Protein 9FP8 (pdb70)

InterPro domains:
  IPR002108 Actin-depolymerising factor homology domain [PF00241] (4-143)
  IPR002108 Actin-depolymerising factor homology domain [PS51263] (4-143)
  IPR002108 Actin-depolymerising factor homology domain [SM00102] (9-143)
  IPR017904 ADF/Cofilin [PTHR11913] (2-142)
  IPR017904 ADF/Cofilin [cd11286] (3-142)
  IPR029006 ADF-H/Gelsolin-like domain superfamily [G3DSA:3.40.20.10] (1-148)

B-factor: mean 30.94, std 9.01, range [17.44, 71.25]

Nearest PDB structures (foldseek):
  8oh4-assembly1_I  TM=9.848E-01  e=1.569E-27  Drosophila
  5ivu-assembly1_A  TM=9.313E-01  e=6.519E-15  Streptomyces griseoflavus
  5ivu-assembly2_B  TM=9.333E-01  e=8.403E-15  Streptomyces griseoflavus
  1cfy-assembly1_A  TM=9.290E-01  e=1.487E-14  Saccharomyces cerevisiae
  2lxx-assembly1_A  TM=8.323E-01  e=1.460E-13  Caenorhabditis elegans

Organism: Anopheles gambiae (NCBI:txid7165)

Structure (mmCIF, N/CA/C/O backbone):
data_9FP8
#
_entry.id   9FP8
#
_cell.length_a   56.014
_cell.length_b   62.423
_cell.length_c   87.272
_cell.angle_alpha   90.000
_cell.angle_beta   90.000
_cell.angle_gamma   90.000
#
_symmetry.space_group_name_H-M   'P 2 21 21'
#
loop_
_entity.id
_entity.type
_entity.pdbx_description
1 polymer AGAP012056-PA
2 non-polymer 'SULFATE ION'
3 non-polymer GLYCEROL
4 water water
#
loop_
_atom_site.group_PDB
_atom_site.id
_atom_site.type_symbol
_atom_site.label_atom_id
_atom_site.label_alt_id
_atom_site.label_comp_id
_atom_site.label_asym_id
_atom_site.label_entity_id
_atom_site.label_seq_id
_atom_site.pdbx_PDB_ins_code
_atom_site.Cartn_x
_atom_site.Cartn_y
_atom_site.Cartn_z
_atom_site.occupancy
_atom_site.B_iso_or_equiv
_atom_site.auth_seq_id
_atom_site.auth_comp_id
_atom_site.auth_asym_id
_atom_site.auth_atom_id
_atom_site.pdbx_P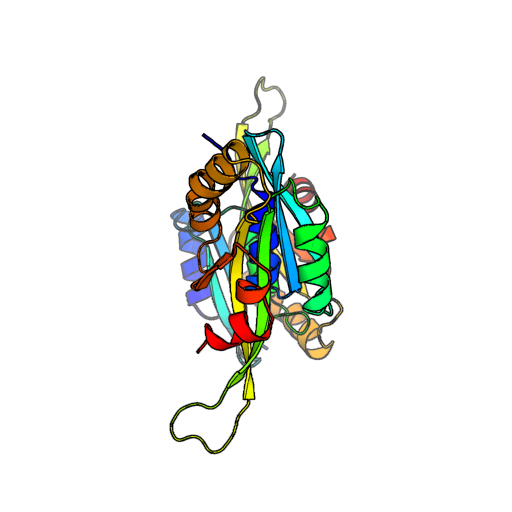DB_model_num
ATOM 1 N N . GLY A 1 4 ? -8.08723 -13.81340 -40.35445 1.000 37.20275 4 GLY A N 1
ATOM 2 C CA . GLY A 1 4 ? -6.81227 -14.25540 -39.83033 1.000 34.59282 4 GLY A CA 1
ATOM 3 C C . GLY A 1 4 ? -6.71384 -14.22254 -38.31627 1.000 34.74263 4 GLY A C 1
ATOM 4 O O . GLY A 1 4 ? -7.16702 -15.14078 -37.61339 1.000 36.72106 4 GLY A O 1
ATOM 8 N N . VAL A 1 5 ? -6.09151 -13.14326 -37.79908 1.000 35.57565 5 VAL A N 1
ATOM 9 C CA . VAL A 1 5 ? -5.81063 -13.02458 -36.37840 1.000 27.81567 5 VAL A CA 1
ATOM 10 C C . VAL A 1 5 ? -6.99556 -12.35687 -35.70912 1.000 31.04118 5 VAL A C 1
ATOM 11 O O . VAL A 1 5 ? -7.54821 -11.37884 -36.25342 1.000 28.04667 5 VAL A O 1
ATOM 24 N N . THR A 1 6 ? -7.39749 -12.88585 -34.52773 1.000 27.34930 6 THR A N 1
ATOM 25 C CA . THR A 1 6 ? -8.47862 -12.25443 -33.77725 1.000 31.43707 6 THR A CA 1
ATOM 26 C C . THR A 1 6 ? -7.94484 -11.15028 -32.84667 1.000 24.89424 6 THR A C 1
ATOM 27 O O . THR A 1 6 ? -6.74490 -10.97121 -32.71458 1.000 23.07109 6 THR A O 1
ATOM 38 N N . VAL A 1 7 ? -8.85487 -10.46044 -32.14972 1.000 22.30282 7 VAL A N 1
ATOM 39 C CA . VAL A 1 7 ? -8.53903 -9.40113 -31.19750 1.000 25.68832 7 VAL A CA 1
ATOM 40 C C . VAL A 1 7 ? -9.24770 -9.72262 -29.89170 1.000 23.90396 7 VAL A C 1
ATOM 41 O O . VAL A 1 7 ? -10.46497 -9.85883 -29.87954 1.000 26.49083 7 VAL A O 1
ATOM 54 N N . SER A 1 8 ? -8.50707 -9.76593 -28.79385 1.000 26.31837 8 SER A N 1
ATOM 55 C CA . SER A 1 8 ? -9.08413 -10.03131 -27.48991 1.000 24.16596 8 SER A CA 1
ATOM 56 C C . SER A 1 8 ? -9.89795 -8.83580 -27.01325 1.000 25.83969 8 SER A C 1
ATOM 57 O O . SER A 1 8 ? -9.56165 -7.63705 -27.25705 1.000 27.49606 8 SER A O 1
ATOM 65 N N . ASP A 1 9 ? -10.97647 -9.14787 -26.29235 1.000 23.96041 9 ASP A N 1
ATOM 66 C CA . ASP A 1 9 ? -11.82268 -8.04623 -25.81086 1.000 29.91840 9 ASP A CA 1
ATOM 67 C C . ASP A 1 9 ? -11.05911 -7.06757 -24.91370 1.000 24.81198 9 ASP A C 1
ATOM 68 O O . ASP A 1 9 ? -11.48426 -5.90335 -24.78327 1.000 22.93791 9 ASP A O 1
ATOM 77 N N . VAL A 1 10 ? -9.95618 -7.52201 -24.29106 1.000 22.72191 10 VAL A N 1
ATOM 78 C CA . VAL A 1 10 ? -9.19439 -6.69480 -23.36002 1.000 23.21953 10 VAL A CA 1
ATOM 79 C C . VAL A 1 10 ? -8.49678 -5.51683 -24.06547 1.000 22.35208 10 VAL A C 1
ATOM 80 O O . VAL A 1 10 ? -8.13457 -4.51998 -23.40810 1.000 20.18716 10 VAL A O 1
ATOM 93 N N . CYS A 1 11 ? -8.27556 -5.62293 -25.38293 1.000 20.11527 11 CYS A N 1
ATOM 94 C CA . CYS A 1 11 ? -7.72440 -4.50746 -26.12660 1.000 22.00728 11 CYS A CA 1
ATOM 95 C C . CYS A 1 11 ? -8.72791 -3.35867 -26.14042 1.000 20.13233 11 CYS A C 1
ATOM 96 O O . CYS A 1 11 ? -8.36024 -2.20547 -25.88884 1.000 17.47320 11 CYS A O 1
ATOM 104 N N . LYS A 1 12 ? -10.02292 -3.68014 -26.32214 1.000 21.32237 12 LYS A N 1
ATOM 105 C CA . LYS A 1 12 ? -11.04670 -2.63062 -26.38333 1.000 17.43672 12 LYS A CA 1
ATOM 106 C C . LYS A 1 12 ? -11.28036 -2.00484 -25.03069 1.000 20.38973 12 LYS A C 1
ATOM 107 O O . LYS A 1 12 ? -11.28331 -0.76679 -24.91779 1.000 21.07202 12 LYS A O 1
ATOM 126 N N . THR A 1 13 ? -11.42909 -2.81981 -23.97987 1.000 17.53162 13 THR A N 1
ATOM 127 C CA . THR A 1 13 ? -11.70662 -2.22881 -22.67754 1.000 19.67231 13 THR A CA 1
ATOM 128 C C . THR A 1 13 ? -10.56022 -1.31430 -22.22066 1.000 20.41431 13 THR A C 1
ATOM 129 O O . THR A 1 13 ? -10.80212 -0.27680 -21.59957 1.000 20.33286 13 THR A O 1
ATOM 140 N N . THR A 1 14 ? -9.30211 -1.74695 -22.40800 1.000 19.37242 14 THR A N 1
ATOM 141 C CA . THR A 1 14 ? -8.15608 -0.91567 -22.03032 1.000 19.61946 14 THR A CA 1
ATOM 142 C C . THR A 1 14 ? -8.17844 0.38081 -22.80618 1.000 20.61538 14 THR A C 1
ATOM 143 O O . THR A 1 14 ? -7.92360 1.43496 -22.23974 1.000 19.76719 14 THR A O 1
ATOM 154 N N . TYR A 1 15 ? -8.41921 0.30624 -24.11636 1.000 22.01617 15 TYR A N 1
ATOM 155 C CA . TYR A 1 15 ? -8.54639 1.49223 -24.96254 1.000 24.05145 15 TYR A CA 1
ATOM 156 C C . TYR A 1 15 ? -9.64315 2.42543 -24.46668 1.000 27.27881 15 TYR A C 1
ATOM 157 O O . TYR A 1 15 ? -9.41287 3.62963 -24.28832 1.000 19.31910 15 TYR A O 1
ATOM 175 N N . GLU A 1 16 ? -10.81218 1.87828 -24.14342 1.000 20.45167 16 GLU A N 1
ATOM 176 C CA . GLU A 1 16 ? -11.91731 2.73512 -23.70053 1.000 24.00263 16 GLU A CA 1
ATOM 177 C C . GLU A 1 16 ? -11.63065 3.41339 -22.36990 1.000 21.88536 16 GLU A C 1
ATOM 178 O O . GLU A 1 16 ? -12.08091 4.56425 -22.15318 1.000 24.42189 16 GLU A O 1
ATOM 190 N N . GLU A 1 17 ? -10.85483 2.74398 -21.48669 1.000 20.11533 17 GLU A N 1
ATOM 191 C CA . GLU A 1 17 ? -10.50440 3.34503 -20.19620 1.000 21.95923 17 GLU A CA 1
ATOM 192 C C . GLU A 1 17 ? -9.64458 4.59602 -20.36150 1.000 21.97677 17 GLU A C 1
ATOM 193 O O . GLU A 1 17 ? -9.64801 5.44953 -19.46655 1.000 18.18019 17 GLU A O 1
ATOM 205 N N . ILE A 1 18 ? -8.91543 4.69667 -21.47571 1.000 24.77652 18 ILE A N 1
ATOM 206 C CA . ILE A 1 18 ? -8.18752 5.90738 -21.79776 1.000 20.97659 18 ILE A CA 1
ATOM 207 C C . ILE A 1 18 ? -9.12706 6.94027 -22.42090 1.000 24.28569 18 ILE A C 1
ATOM 208 O O . ILE A 1 18 ? -9.31427 8.04091 -21.87941 1.000 21.06148 18 ILE A O 1
ATOM 224 N N . LYS A 1 19 ? -9.77537 6.57299 -23.53615 1.000 26.16445 19 LYS A N 1
ATOM 225 C CA . LYS A 1 19 ? -10.57743 7.54772 -24.26884 1.000 29.27525 19 LYS A CA 1
ATOM 226 C C . LYS A 1 19 ? -11.61088 8.19974 -23.36834 1.000 28.16033 19 LYS A C 1
ATOM 227 O O . LYS A 1 19 ? -11.68115 9.44500 -23.26718 1.000 29.46111 19 LYS A O 1
ATOM 246 N N . LYS A 1 20 ? -12.35918 7.36631 -22.64727 1.000 26.57791 20 LYS A N 1
ATOM 247 C CA . LYS A 1 20 ? -13.48982 7.82872 -21.85973 1.000 25.68337 20 LYS A CA 1
ATOM 248 C C . LYS A 1 20 ? -13.11428 8.22026 -20.43980 1.000 26.12564 20 LYS A C 1
ATOM 249 O O . LYS A 1 20 ? -13.64480 9.20650 -19.90917 1.000 29.03008 20 LYS A O 1
ATOM 268 N N . ASP A 1 21 ? -12.23181 7.47092 -19.79300 1.000 22.93165 21 ASP A N 1
ATOM 269 C CA . ASP A 1 21 ? -11.96474 7.69246 -18.38242 1.000 22.21250 21 ASP A CA 1
ATOM 270 C C . ASP A 1 21 ? -10.56258 8.24413 -18.11067 1.000 19.53958 21 ASP A C 1
ATOM 271 O O . ASP A 1 21 ? -10.23883 8.48997 -16.96932 1.000 20.05494 21 ASP A O 1
ATOM 280 N N . LYS A 1 22 ? -9.71009 8.36627 -19.10793 1.000 19.61422 22 LYS A N 1
ATOM 281 C CA . LYS A 1 22 ? -8.37169 8.94243 -18.92934 1.000 20.88954 22 LYS A CA 1
ATOM 282 C C . LYS A 1 22 ? -7.56861 8.20162 -17.84904 1.000 21.12560 22 LYS A C 1
ATOM 283 O O . LYS A 1 22 ? -6.82333 8.81262 -17.07099 1.000 21.66114 22 LYS A O 1
ATOM 302 N N . LYS A 1 23 ? -7.70948 6.86723 -17.79757 1.000 18.39963 23 LYS A N 1
ATOM 303 C CA . LYS A 1 23 ? -7.08008 6.10786 -16.73757 1.000 20.37546 23 LYS A CA 1
ATOM 304 C C . LYS A 1 23 ? -5.63175 5.75947 -17.04793 1.000 18.41522 23 LYS A C 1
ATOM 305 O O . LYS A 1 23 ? -4.87922 5.40136 -16.13597 1.000 18.50229 23 LYS A O 1
ATOM 324 N N . HIS A 1 24 ? -5.25185 5.76397 -18.31549 1.000 18.30748 24 HIS A N 1
ATOM 325 C CA . HIS A 1 24 ? -3.91070 5.36785 -18.69286 1.000 20.97728 24 HIS A CA 1
ATOM 326 C C . HIS A 1 24 ? -3.43081 6.33426 -19.76073 1.000 18.28028 24 HIS A C 1
ATOM 327 O O . HIS A 1 24 ? -4.23002 7.06725 -20.37012 1.000 20.32266 24 HIS A O 1
ATOM 341 N N . ARG A 1 25 ? -2.12254 6.34615 -19.97908 1.000 18.31781 25 ARG A N 1
ATOM 342 C CA . ARG A 1 25 ? -1.46689 7.17394 -21.01184 1.000 18.33898 25 ARG A CA 1
ATOM 343 C C . ARG A 1 25 ? -1.20375 6.40387 -22.30258 1.000 18.23968 25 ARG A C 1
ATOM 344 O O . ARG A 1 25 ? -1.34690 6.99199 -23.40005 1.000 18.23004 25 ARG A O 1
ATOM 365 N N . TYR A 1 26 ? -0.83846 5.09499 -22.24843 1.000 18.18503 26 TYR A N 1
ATOM 366 C CA . TYR A 1 26 ? -0.64071 4.42080 -23.51782 1.000 18.10913 26 TYR A CA 1
ATOM 367 C C . TYR A 1 26 ? -0.82807 2.92434 -23.30781 1.000 18.03370 26 TYR A C 1
ATOM 368 O O . TYR A 1 26 ? -0.93649 2.46698 -22.18127 1.000 18.06005 26 TYR A O 1
ATOM 386 N N . VAL A 1 27 ? -0.89670 2.19625 -24.41058 1.000 17.95934 27 VAL A N 1
ATOM 387 C CA . VAL A 1 27 ? -0.90625 0.72071 -24.40148 1.000 17.90539 27 VAL A CA 1
ATOM 388 C C . VAL A 1 27 ? -0.02645 0.18036 -25.53028 1.000 17.91788 27 VAL A C 1
ATOM 389 O O . VAL A 1 27 ? -0.08605 0.67865 -26.66714 1.000 17.90857 27 VAL A O 1
ATOM 402 N N . ILE A 1 28 ? 0.69221 -0.94392 -25.24700 1.000 18.91389 28 ILE A N 1
ATOM 403 C CA . ILE A 1 28 ? 1.46299 -1.64175 -26.25137 1.000 17.98236 28 ILE A CA 1
ATOM 404 C C . ILE A 1 28 ? 0.77648 -2.98138 -26.44264 1.000 17.90011 28 ILE A C 1
ATOM 405 O O . ILE A 1 28 ? 0.32600 -3.56110 -25.46264 1.000 17.88322 28 ILE A O 1
ATOM 421 N N . PHE A 1 29 ? 0.52195 -3.36190 -27.67901 1.000 17.85500 29 PHE A N 1
ATOM 422 C CA . PHE A 1 29 ? -0.14660 -4.63383 -28.01980 1.000 18.01180 29 PHE A CA 1
ATOM 423 C C . PHE A 1 29 ? 0.81833 -5.52792 -28.76125 1.000 17.86405 29 PHE A C 1
ATOM 424 O O . PHE A 1 29 ? 1.78822 -5.04442 -29.31871 1.000 17.95667 29 PHE A O 1
ATOM 441 N N . TYR A 1 30 ? 0.51697 -6.84650 -28.80418 1.000 18.53333 30 TYR A N 1
ATOM 442 C CA . TYR A 1 30 ? 1.35118 -7.79619 -29.52014 1.000 17.93229 30 TYR A CA 1
ATOM 443 C C . TYR A 1 30 ? 0.43020 -8.91098 -30.01397 1.000 19.48301 30 TYR A C 1
ATOM 444 O O . TYR A 1 30 ? -0.68013 -9.07509 -29.51240 1.000 17.76399 30 TYR A O 1
ATOM 462 N N . ILE A 1 31 ? 0.89262 -9.64799 -31.02481 1.000 21.13228 31 ILE A N 1
ATOM 463 C CA . ILE A 1 31 ? 0.24472 -10.87087 -31.48616 1.000 17.94917 31 ILE A CA 1
ATOM 464 C C . ILE A 1 31 ? 0.83385 -12.04794 -30.72683 1.000 23.11493 31 ILE A C 1
ATOM 465 O O . ILE A 1 31 ? 2.05409 -12.31457 -30.82005 1.000 20.30569 31 ILE A O 1
ATOM 481 N N . ARG A 1 32 ? -0.03186 -12.70785 -29.93041 1.000 23.36843 32 ARG A N 1
ATOM 482 C CA . ARG A 1 32 ? 0.34027 -13.84755 -29.10525 1.000 21.35730 32 ARG A CA 1
ATOM 483 C C . ARG A 1 32 ? 0.17236 -15.15134 -29.91411 1.000 18.55519 32 ARG A C 1
ATOM 484 O O . ARG A 1 32 ? -0.91124 -15.47814 -30.38203 1.000 23.31213 32 ARG A O 1
ATOM 505 N N . ASP A 1 33 ? 1.27528 -15.83807 -30.15374 1.000 20.76652 33 ASP A N 1
ATOM 506 C CA . ASP A 1 33 ? 1.31833 -17.16465 -30.77500 1.000 23.04120 33 ASP A CA 1
ATOM 507 C C . ASP A 1 33 ? 0.68813 -17.16923 -32.14414 1.000 24.26598 33 ASP A C 1
ATOM 508 O O . ASP A 1 33 ? 0.06525 -18.16395 -32.54871 1.000 21.40417 33 ASP A O 1
ATOM 517 N N . GLU A 1 34 ? 0.83979 -16.03771 -32.85274 1.000 23.03866 34 GLU A N 1
ATOM 518 C CA . GLU A 1 34 ? 0.35357 -15.85433 -34.22127 1.000 24.07041 34 GLU A CA 1
ATOM 519 C C . GLU A 1 34 ? -1.14996 -16.01620 -34.36001 1.000 20.09203 34 GLU A C 1
ATOM 520 O O . GLU A 1 34 ? -1.65391 -16.19684 -35.47514 1.000 19.73969 34 GLU A O 1
ATOM 532 N N A LYS A 1 35 ? -1.89498 -15.90667 -33.26753 0.430 21.56427 35 LYS A N 1
ATOM 533 N N B LYS A 1 35 ? -1.88572 -15.91903 -33.26198 0.570 21.40539 35 LYS A N 1
ATOM 534 C CA A LYS A 1 35 ? -3.32925 -16.16626 -33.28457 0.430 23.52343 35 LYS A CA 1
ATOM 535 C CA B LYS A 1 35 ? -3.32493 -16.16312 -33.28490 0.570 23.98604 35 LYS A CA 1
ATOM 536 C C A LYS A 1 35 ? -4.20783 -15.01057 -32.83066 0.430 24.11730 35 LYS A C 1
ATOM 537 C C B LYS A 1 35 ? -4.18421 -14.97786 -32.87850 0.570 22.93896 35 LYS A C 1
ATOM 538 O O A LYS A 1 35 ? -5.32765 -14.91263 -33.32233 0.430 25.28423 35 LYS A O 1
ATOM 539 O O B LYS A 1 35 ? -5.26544 -14.82779 -33.43439 0.570 24.63149 35 LYS A O 1
ATOM 576 N N . GLN A 1 36 ? -3.74571 -14.15147 -31.91960 1.000 23.49900 36 GLN A N 1
ATOM 577 C CA . GLN A 1 36 ? -4.58587 -13.11713 -31.34204 1.000 20.55396 36 GLN A CA 1
ATOM 578 C C . GLN A 1 36 ? -3.78880 -11.89390 -30.86455 1.000 20.41736 36 GLN A C 1
ATOM 579 O O . GLN A 1 36 ? -2.68999 -12.00220 -30.34186 1.000 17.68783 36 GLN A O 1
ATOM 593 N N . ILE A 1 37 ? -4.37644 -10.71698 -31.02437 1.000 17.75704 37 ILE A N 1
ATOM 594 C CA . ILE A 1 37 ? -3.79021 -9.45129 -30.52244 1.000 18.27712 37 ILE A CA 1
ATOM 595 C C . ILE A 1 37 ? -4.19885 -9.25191 -29.06857 1.000 17.51356 37 ILE A C 1
ATOM 596 O O . ILE A 1 37 ? -5.39835 -9.32040 -28.73906 1.000 22.66224 37 ILE A O 1
ATOM 612 N N . ASP A 1 38 ? -3.20554 -9.07537 -28.19809 1.000 17.58613 38 ASP A N 1
ATOM 613 C CA . ASP A 1 38 ? -3.37523 -8.93111 -26.75931 1.000 17.60896 38 ASP A CA 1
ATOM 614 C C . ASP A 1 38 ? -2.58740 -7.72404 -26.25932 1.000 17.88484 38 ASP A C 1
ATOM 615 O O . ASP A 1 38 ? -1.77501 -7.16408 -26.99029 1.000 17.68513 38 ASP A O 1
ATOM 624 N N . VAL A 1 39 ? -2.85469 -7.34687 -24.99468 1.000 17.68372 39 VAL A N 1
ATOM 625 C CA . VAL A 1 39 ? -2.15868 -6.28429 -24.30030 1.000 20.31057 39 VAL A CA 1
ATOM 626 C C . VAL A 1 39 ? -0.85585 -6.80324 -23.72200 1.000 21.83953 39 VAL A C 1
ATOM 627 O O . VAL A 1 39 ? -0.80390 -7.91720 -23.12639 1.000 19.01441 39 VAL A O 1
ATOM 640 N N . GLU A 1 40 ? 0.20443 -5.97985 -23.88508 1.000 18.14496 40 GLU A N 1
ATOM 641 C CA . GLU A 1 40 ? 1.54859 -6.25958 -23.35971 1.000 23.38472 40 GLU A CA 1
ATOM 642 C C . GLU A 1 40 ? 1.96114 -5.32189 -22.23662 1.000 18.63699 40 GLU A C 1
ATOM 643 O O . GLU A 1 40 ? 2.50588 -5.76133 -21.21822 1.000 18.32420 40 GLU A O 1
ATOM 655 N N . VAL A 1 41 ? 1.74991 -4.02206 -22.41820 1.000 18.14814 41 VAL A N 1
ATOM 656 C CA . VAL A 1 41 ? 2.17703 -2.98632 -21.48217 1.000 19.27427 41 VAL A CA 1
ATOM 657 C C . VAL A 1 41 ? 1.03345 -1.95633 -21.39983 1.000 18.14979 41 VAL A C 1
ATOM 658 O O . VAL A 1 41 ? 0.44287 -1.60089 -22.42827 1.000 18.04213 41 VAL A O 1
ATOM 671 N N . ILE A 1 42 ? 0.73054 -1.49186 -20.18568 1.000 18.21505 42 ILE A N 1
ATOM 672 C CA . ILE A 1 42 ? -0.19329 -0.35920 -19.93077 1.000 19.11811 42 ILE A CA 1
ATOM 673 C C . ILE A 1 42 ? 0.54368 0.74339 -19.16983 1.000 18.31168 42 ILE A C 1
ATOM 674 O O . ILE A 1 42 ? 0.94914 0.58558 -18.02093 1.000 18.98858 42 ILE A O 1
ATOM 690 N N . GLY A 1 43 ? 0.67746 1.90932 -19.81707 1.000 20.02940 43 GLY A N 1
ATOM 691 C CA . GLY A 1 43 ? 1.36945 3.04939 -19.19776 1.000 19.78752 43 GLY A CA 1
ATOM 692 C C . GLY A 1 43 ? 0.43043 3.87972 -18.33110 1.000 18.46334 43 GLY A C 1
ATOM 693 O O . GLY A 1 43 ? -0.64097 4.28514 -18.77275 1.000 20.40538 43 GLY A O 1
ATOM 697 N N . ASP A 1 44 ? 0.81522 4.07891 -17.09004 1.000 18.60821 44 ASP A N 1
ATOM 698 C CA . ASP A 1 44 ? 0.03458 4.92630 -16.19387 1.000 22.78482 44 ASP A CA 1
ATOM 699 C C . ASP A 1 44 ? -0.09729 6.38643 -16.75642 1.000 18.80421 44 ASP A C 1
ATOM 700 O O . ASP A 1 44 ? 0.65044 6.83141 -17.62967 1.000 18.67289 44 ASP A O 1
ATOM 709 N N . ARG A 1 45 ? -1.13571 7.08966 -16.29355 1.000 18.70912 45 ARG A N 1
ATOM 710 C CA . ARG A 1 45 ? -1.57433 8.30471 -16.93879 1.000 18.72534 45 ARG A CA 1
ATOM 711 C C . ARG A 1 45 ? -0.46053 9.33745 -16.96548 1.000 19.42651 45 ARG A C 1
ATOM 712 O O . ARG A 1 45 ? -0.36303 10.08096 -17.95098 1.000 18.80171 45 ARG A O 1
ATOM 733 N N . ASN A 1 46 ? 0.41330 9.34684 -15.93735 1.000 18.96459 46 ASN A N 1
ATOM 734 C CA . ASN A 1 46 ? 1.49564 10.34600 -15.81294 1.000 19.11081 46 ASN A CA 1
ATOM 735 C C . ASN A 1 46 ? 2.70311 10.02993 -16.69369 1.000 19.60265 46 ASN A C 1
ATOM 736 O O . ASN A 1 46 ? 3.67708 10.79166 -16.68930 1.000 21.98927 46 ASN A O 1
ATOM 747 N N . ALA A 1 47 ? 2.69691 8.90553 -17.41661 1.000 18.95635 47 ALA A N 1
ATOM 748 C CA . ALA A 1 47 ? 3.84754 8.52117 -18.23775 1.000 21.08408 47 ALA A CA 1
ATOM 749 C C . ALA A 1 47 ? 4.06004 9.51714 -19.38978 1.000 21.88629 47 ALA A C 1
ATOM 750 O O . ALA A 1 47 ? 3.11667 10.16079 -19.87238 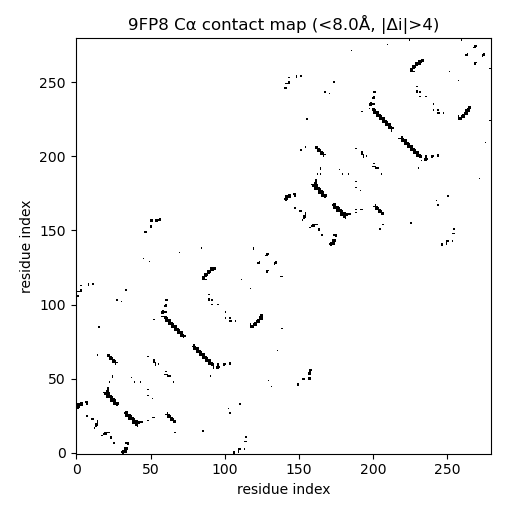1.000 21.16604 47 ALA A O 1
ATOM 757 N N . GLU A 1 48 ? 5.32807 9.62983 -19.84601 1.000 23.90117 48 GLU A N 1
ATOM 758 C CA . GLU A 1 48 ? 5.69502 10.48160 -20.97383 1.000 21.56157 48 GLU A CA 1
ATOM 759 C C . GLU A 1 48 ? 6.15085 9.64239 -22.16028 1.000 23.04460 48 GLU A C 1
ATOM 760 O O . GLU A 1 48 ? 6.24310 8.39797 -22.09145 1.000 22.54522 48 GLU A O 1
ATOM 772 N N . TYR A 1 49 ? 6.42297 10.34360 -23.27248 1.000 19.76714 49 TYR A N 1
ATOM 773 C CA . TYR A 1 49 ? 6.54468 9.64670 -24.55306 1.000 19.03678 49 TYR A CA 1
ATOM 774 C C . TYR A 1 49 ? 7.78950 8.75570 -24.61863 1.000 20.15830 49 TYR A C 1
ATOM 775 O O . TYR A 1 49 ? 7.73470 7.63968 -25.16069 1.000 21.46392 49 TYR A O 1
ATOM 793 N N . ASP A 1 50 ? 8.91725 9.21104 -24.05837 1.000 19.93465 50 ASP A N 1
ATOM 794 C CA . ASP A 1 50 ? 10.13880 8.40191 -24.11673 1.000 20.99439 50 ASP A CA 1
ATOM 795 C C . ASP A 1 50 ? 9.89168 7.00106 -23.57974 1.000 21.59869 50 ASP A C 1
ATOM 796 O O . ASP A 1 50 ? 10.36015 6.00977 -24.15613 1.000 22.05136 50 ASP A O 1
ATOM 805 N N . SER A 1 51 ? 9.11396 6.88030 -22.49813 1.000 21.12376 51 SER A N 1
ATOM 806 C CA . SER A 1 51 ? 8.86081 5.54642 -21.95078 1.000 21.23114 51 SER A CA 1
ATOM 807 C C . SER A 1 51 ? 8.08726 4.67938 -22.92106 1.000 21.31922 51 SER A C 1
ATOM 808 O O . SER A 1 51 ? 8.31377 3.43804 -22.96909 1.000 18.95760 51 SER A O 1
ATOM 816 N N . PHE A 1 52 ? 7.10903 5.30449 -23.62722 1.000 18.85586 52 PHE A N 1
ATOM 817 C CA . PHE A 1 52 ? 6.34896 4.60566 -24.66937 1.000 21.06427 52 PHE A CA 1
ATOM 818 C C . PHE A 1 52 ? 7.28812 4.04296 -25.74837 1.000 24.07557 52 PHE A C 1
ATOM 819 O O . PHE A 1 52 ? 7.17971 2.86084 -26.15480 1.000 20.78305 52 PHE A O 1
ATOM 836 N N . LEU A 1 53 ? 8.25651 4.87252 -26.18491 1.000 23.16368 53 LEU A N 1
ATOM 837 C CA . LEU A 1 53 ? 9.18890 4.42574 -27.21573 1.000 23.19411 53 LEU A CA 1
ATOM 838 C C . LEU A 1 53 ? 10.08315 3.29579 -26.72040 1.000 19.15091 53 LEU A C 1
ATOM 839 O O . LEU A 1 53 ? 10.42781 2.40861 -27.49530 1.000 20.41923 53 LEU A O 1
ATOM 855 N N . GLU A 1 54 ? 10.51713 3.34884 -25.45508 1.000 19.42369 54 GLU A N 1
ATOM 856 C CA . GLU A 1 54 ? 11.36145 2.28856 -24.89482 1.000 22.92150 54 GLU A CA 1
ATOM 857 C C . GLU A 1 54 ? 10.54919 0.99324 -24.71218 1.000 19.17059 54 GLU A C 1
ATOM 858 O O . GLU A 1 54 ? 11.07454 -0.12963 -24.85720 1.000 19.23696 54 GLU A O 1
ATOM 870 N N . ASP A 1 55 ? 9.24748 1.12812 -24.47744 1.000 21.86940 55 ASP A N 1
ATOM 871 C CA . ASP A 1 55 ? 8.40381 -0.05424 -24.30314 1.000 18.85033 55 ASP A CA 1
ATOM 872 C C . ASP A 1 55 ? 8.07459 -0.67752 -25.64658 1.000 19.75606 55 ASP A C 1
ATOM 873 O O . ASP A 1 55 ? 8.01874 -1.90173 -25.74971 1.000 25.41458 55 ASP A O 1
ATOM 882 N N . ILE A 1 56 ? 7.88375 0.11776 -26.70273 1.000 21.56727 56 ILE A N 1
ATOM 883 C CA . ILE A 1 56 ? 7.49106 -0.49538 -27.96469 1.000 22.00801 56 ILE A CA 1
ATOM 884 C C . ILE A 1 56 ? 8.63509 -1.29685 -28.58227 1.000 20.58749 56 ILE A C 1
ATOM 885 O O . ILE A 1 56 ? 8.39197 -2.18702 -29.41238 1.000 22.19430 56 ILE A O 1
ATOM 901 N N . GLN A 1 57 ? 9.87636 -1.04488 -28.16120 1.000 22.95188 57 GLN A N 1
ATOM 902 C CA . GLN A 1 57 ? 11.05947 -1.73937 -28.66103 1.000 19.19610 57 GLN A CA 1
ATOM 903 C C . GLN A 1 57 ? 11.54866 -2.84899 -27.71817 1.000 21.03354 57 GLN A C 1
ATOM 904 O O . GLN A 1 57 ? 12.52244 -3.54410 -28.02707 1.000 24.80546 57 GLN A O 1
ATOM 918 N N . LYS A 1 58 ? 10.88946 -3.05251 -26.58350 1.000 20.82646 58 LYS A N 1
ATOM 919 C CA . LYS A 1 58 ? 11.37292 -3.91531 -25.50071 1.000 19.28306 58 LYS A CA 1
ATOM 920 C C . LYS A 1 58 ? 11.40838 -5.41195 -25.88671 1.000 22.66883 58 LYS A C 1
ATOM 921 O O . LYS A 1 58 ? 12.03385 -6.22774 -25.19539 1.000 23.13773 58 LYS A O 1
ATOM 940 N N . GLY A 1 59 ? 10.75910 -5.78734 -26.96912 1.000 20.09584 59 GLY A N 1
ATOM 941 C CA . GLY A 1 59 ? 10.81495 -7.13971 -27.46589 1.000 28.24471 59 GLY A CA 1
ATOM 942 C C . GLY A 1 59 ? 12.09290 -7.46843 -28.19672 1.000 28.06999 59 GLY A C 1
ATOM 943 O O . GLY A 1 59 ? 12.32030 -8.63828 -28.51698 1.000 22.42235 59 GLY A O 1
ATOM 947 N N . GLY A 1 60 ? 12.89435 -6.45478 -28.53254 1.000 25.49726 60 GLY A N 1
ATOM 948 C CA . GLY A 1 60 ? 14.15952 -6.66307 -29.19656 1.000 27.02610 60 GLY A CA 1
ATOM 949 C C . GLY A 1 60 ? 14.01839 -6.53590 -30.70503 1.000 31.91740 60 GLY A C 1
ATOM 950 O O . GLY A 1 60 ? 12.90676 -6.40583 -31.24527 1.000 29.80560 60 GLY A O 1
ATOM 954 N N . PRO A 1 61 ? 15.15799 -6.57506 -31.41826 1.000 30.92559 61 PRO A N 1
ATOM 955 C CA . PRO A 1 61 ? 15.12602 -6.28810 -32.86899 1.000 30.28170 61 PRO A CA 1
ATOM 956 C C . PRO A 1 61 ? 14.39132 -7.30568 -33.70235 1.000 32.12221 61 PRO A C 1
ATOM 957 O O . PRO A 1 61 ? 14.05121 -6.98767 -34.85074 1.000 34.29215 61 PRO A O 1
ATOM 968 N N . GLY A 1 62 ? 14.13981 -8.52114 -33.18861 1.000 32.50284 62 GLY A N 1
ATOM 969 C CA . GLY A 1 62 ? 13.36650 -9.48799 -33.94025 1.000 33.22145 62 GLY A CA 1
ATOM 970 C C . GLY A 1 62 ? 11.85115 -9.36711 -33.83804 1.000 31.28651 62 GLY A C 1
ATOM 971 O O . GLY A 1 62 ? 11.12439 -10.18350 -34.44479 1.000 28.28382 62 GLY A O 1
ATOM 975 N N . GLU A 1 63 ? 11.34629 -8.38454 -33.08642 1.000 28.53148 63 GLU A N 1
ATOM 976 C CA . GLU A 1 63 ? 9.92196 -8.30052 -32.78972 1.000 23.79948 63 GLU A CA 1
ATOM 977 C C . GLU A 1 63 ? 9.24957 -7.06930 -33.38515 1.000 30.14537 63 GLU A C 1
ATOM 978 O O . GLU A 1 63 ? 9.88775 -6.09400 -33.75624 1.000 28.10320 63 GLU A O 1
ATOM 990 N N . CYS A 1 64 ? 7.92896 -7.16185 -33.49720 1.000 26.50991 64 CYS A N 1
ATOM 991 C CA . CYS A 1 64 ? 7.05230 -6.06155 -33.89053 1.000 23.64142 64 CYS A CA 1
ATOM 992 C C . CYS A 1 64 ? 6.00459 -5.88650 -32.80494 1.000 21.74376 64 CYS A C 1
ATOM 993 O O . CYS A 1 64 ? 5.78568 -6.78728 -31.97397 1.000 18.47461 64 CYS A O 1
ATOM 1001 N N . ARG A 1 65 ? 5.36461 -4.70043 -32.82826 1.000 18.95702 65 ARG A N 1
ATOM 1002 C CA . ARG A 1 65 ? 4.38173 -4.34221 -31.82397 1.000 22.33168 65 ARG A CA 1
ATOM 1003 C C . ARG A 1 65 ? 3.38240 -3.33029 -32.40947 1.000 18.39202 65 ARG A C 1
ATOM 1004 O O . ARG A 1 65 ? 3.53162 -2.83287 -33.52660 1.000 18.27058 65 ARG A O 1
ATOM 1025 N N . TYR A 1 66 ? 2.29946 -3.10611 -31.68454 1.000 19.17428 66 TYR A N 1
ATOM 1026 C CA . TYR A 1 66 ? 1.39608 -1.97166 -31.91311 1.000 18.00576 66 TYR A CA 1
ATOM 1027 C C . TYR A 1 66 ? 1.37136 -1.07188 -30.69152 1.000 17.99414 66 TYR A C 1
ATOM 1028 O O . TYR A 1 66 ? 1.56652 -1.53581 -29.57070 1.000 17.98047 66 TYR A O 1
ATOM 1046 N N . GLY A 1 67 ? 1.13078 0.23193 -30.87959 1.000 20.35814 67 GLY A N 1
ATOM 1047 C CA . GLY A 1 67 ? 1.07417 1.10536 -29.72485 1.000 18.02471 67 GLY A CA 1
ATOM 1048 C C . GLY A 1 67 ? 0.00656 2.16417 -29.83292 1.000 17.98997 67 GLY A C 1
ATOM 1049 O O . GLY A 1 67 ? -0.20385 2.70756 -30.91072 1.000 18.03059 67 GLY A O 1
ATOM 1053 N N . LEU A 1 68 ? -0.62914 2.49671 -28.70445 1.000 17.97207 68 LEU A N 1
ATOM 1054 C CA . LEU A 1 68 ? -1.66132 3.54670 -28.60373 1.000 17.93538 68 LEU A CA 1
ATOM 1055 C C . LEU A 1 68 ? -1.23419 4.59655 -27.57455 1.000 18.01740 68 LEU A C 1
ATOM 1056 O O . LEU A 1 68 ? -0.96532 4.25523 -26.41455 1.000 18.01655 68 LEU A O 1
ATOM 1072 N N . PHE A 1 69 ? -1.25998 5.89058 -27.95093 1.000 18.10446 69 PHE A N 1
ATOM 1073 C CA . PHE A 1 69 ? -0.74622 6.92158 -27.07245 1.000 18.20474 69 PHE A CA 1
ATOM 1074 C C . PHE A 1 69 ? -1.65138 8.12879 -27.14573 1.000 18.25170 69 PHE A C 1
ATOM 1075 O O . PHE A 1 69 ? -2.00231 8.53945 -28.23275 1.000 18.28162 69 PHE A O 1
ATOM 1092 N N . ASP A 1 70 ? -1.94342 8.71499 -26.00144 1.000 18.28727 70 ASP A N 1
ATOM 1093 C CA . ASP A 1 70 ? -2.81773 9.91812 -25.89765 1.000 18.68077 70 ASP A CA 1
ATOM 1094 C C . ASP A 1 70 ? -1.85866 11.10908 -25.84637 1.000 18.51491 70 ASP A C 1
ATOM 1095 O O . ASP A 1 70 ? -1.38622 11.49115 -24.80143 1.000 18.58022 70 ASP A O 1
ATOM 1104 N N . PHE A 1 71 ? -1.51398 11.62102 -26.99641 1.000 18.58801 71 PHE A N 1
ATOM 1105 C CA . PHE A 1 71 ? -0.43409 12.59611 -27.16430 1.000 18.92784 71 PHE A CA 1
ATOM 1106 C C . PHE A 1 71 ? -0.83311 14.08354 -26.94792 1.000 18.89562 71 PHE A C 1
ATOM 1107 O O . PHE A 1 71 ? -1.78949 14.59989 -27.51698 1.000 18.92798 71 PHE A O 1
ATOM 1124 N N . GLU A 1 72 ? -0.09114 14.75649 -26.09511 1.000 19.00250 72 GLU A N 1
ATOM 1125 C CA . GLU A 1 72 ? -0.38094 16.13832 -25.74115 1.000 19.15811 72 GLU A CA 1
ATOM 1126 C C . GLU A 1 72 ? 0.46378 17.06476 -26.59436 1.000 19.67352 72 GLU A C 1
ATOM 1127 O O . GLU A 1 72 ? 1.65771 16.82135 -26.77461 1.000 19.37234 72 GLU A O 1
ATOM 1139 N N . TYR A 1 73 ? -0.16952 18.13591 -27.10036 1.000 19.46281 73 TYR A N 1
ATOM 1140 C CA . TYR A 1 73 ? 0.53639 19.12946 -27.89154 1.000 20.28052 73 TYR A CA 1
ATOM 1141 C C . TYR A 1 73 ? -0.21551 20.44042 -27.82727 1.000 22.19772 73 TYR A C 1
ATOM 1142 O O . TYR A 1 73 ? -1.36583 20.49219 -27.38412 1.000 19.78282 73 TYR A O 1
ATOM 1160 N N . MET A 1 74 ? 0.47346 21.50824 -28.26672 1.000 21.26631 74 MET A N 1
ATOM 1161 C CA . MET A 1 74 ? -0.08273 22.85571 -28.25639 1.000 20.25944 74 MET A CA 1
ATOM 1162 C C . MET A 1 74 ? -0.73287 23.19431 -29.57595 1.000 20.53091 74 MET A C 1
ATOM 1163 O O . MET A 1 74 ? -0.15932 22.91795 -30.62482 1.000 24.14583 74 MET A O 1
ATOM 1177 N N . HIS A 1 75 ? -1.89850 23.86941 -29.51560 1.000 22.56366 75 HIS A N 1
ATOM 1178 C CA . HIS A 1 75 ? -2.68543 24.18966 -30.69870 1.000 21.82809 75 HIS A CA 1
ATOM 1179 C C . HIS A 1 75 ? -3.28554 25.58291 -30.56545 1.000 23.47225 75 HIS A C 1
ATOM 1180 O O . HIS A 1 75 ? -3.59758 26.03600 -29.47450 1.000 24.22967 75 HIS A O 1
ATOM 1194 N N . GLN A 1 76 ? -3.45256 26.26546 -31.68522 1.000 28.58955 76 GLN A N 1
ATOM 1195 C CA . GLN A 1 76 ? -4.06987 27.59736 -31.69894 1.000 30.48016 76 GLN A CA 1
ATOM 1196 C C . GLN A 1 76 ? -5.05231 27.68736 -32.85132 1.000 28.91375 76 GLN A C 1
ATOM 1197 O O . GLN A 1 76 ? -4.67927 27.48145 -34.00739 1.000 28.45988 76 GLN A O 1
ATOM 1211 N N . CYS A 1 77 ? -6.31272 27.95471 -32.53255 1.000 33.29511 77 CYS A N 1
ATOM 1212 C CA . CYS A 1 77 ? -7.35575 28.06455 -33.55275 1.000 37.12581 77 CYS A CA 1
ATOM 1213 C C . CYS A 1 77 ? -7.28795 29.44598 -34.22451 1.000 36.72680 77 CYS A C 1
ATOM 1214 O O . CYS A 1 77 ? -6.81117 30.40896 -33.63970 1.000 32.54122 77 CYS A O 1
ATOM 1222 N N . GLN A 1 78 ? -7.75410 29.51512 -35.46906 1.000 39.42262 78 GLN A N 1
ATOM 1223 C CA . GLN A 1 78 ? -7.70108 30.73246 -36.25489 1.000 37.88189 78 GLN A CA 1
ATOM 1224 C C . GLN A 1 78 ? -8.47622 31.84969 -35.57470 1.000 39.04265 78 GLN A C 1
ATOM 1225 O O . GLN A 1 78 ? -9.56296 31.64009 -35.02329 1.000 36.01019 78 GLN A O 1
ATOM 1239 N N . GLY A 1 79 ? -7.89612 33.04608 -35.60740 1.000 35.73973 79 GLY A N 1
ATOM 1240 C CA . GLY A 1 79 ? -8.54227 34.24529 -35.08624 1.000 28.78942 79 GLY A CA 1
ATOM 1241 C C . GLY A 1 79 ? -8.43200 34.42830 -33.59555 1.000 32.66010 79 GLY A C 1
ATOM 1242 O O . GLY A 1 79 ? -8.81066 35.48384 -33.08397 1.000 39.70840 79 GLY A O 1
ATOM 1246 N N . THR A 1 80 ? -7.95248 33.43519 -32.87396 1.000 35.27920 80 THR A N 1
ATOM 1247 C CA . THR A 1 80 ? -7.80979 33.52206 -31.43263 1.000 34.59471 80 THR A CA 1
ATOM 1248 C C . THR A 1 80 ? -6.46452 34.13041 -31.07676 1.000 30.13990 80 THR A C 1
ATOM 1249 O O . THR A 1 80 ? -5.58350 34.29618 -31.92153 1.000 31.42771 80 THR A O 1
ATOM 1260 N N . SER A 1 81 ? -6.30864 34.44792 -29.79543 1.000 29.59135 81 SER A N 1
ATOM 1261 C CA . SER A 1 81 ? -5.14209 35.18064 -29.31553 1.000 29.96415 81 SER A CA 1
ATOM 1262 C C . SER A 1 81 ? -4.33539 34.36955 -28.31154 1.000 23.58406 81 SER A C 1
ATOM 1263 O O . SER A 1 81 ? -3.63007 34.94496 -27.48735 1.000 22.76085 81 SER A O 1
ATOM 1271 N N . GLU A 1 82 ? -4.43342 33.04163 -28.34843 1.000 26.55931 82 GLU A N 1
ATOM 1272 C CA . GLU A 1 82 ? -3.72799 32.26340 -27.34548 1.000 23.56889 82 GLU A CA 1
ATOM 1273 C C . GLU A 1 82 ? -3.58601 30.86373 -27.92784 1.000 21.79712 82 GLU A C 1
ATOM 1274 O O . GLU A 1 82 ? -4.33225 30.49519 -28.83575 1.000 24.74196 82 GLU A O 1
ATOM 1286 N N . SER A 1 83 ? -2.58253 30.12925 -27.42913 1.000 23.89458 83 SER A N 1
ATOM 1287 C CA . SER A 1 83 ? -2.29198 28.73544 -27.74904 1.000 22.14884 83 SER A CA 1
ATOM 1288 C C . SER A 1 83 ? -2.53356 27.88083 -26.51528 1.000 21.08702 83 SER A C 1
ATOM 1289 O O . SER A 1 83 ? -2.11438 28.22357 -25.42137 1.000 21.12845 83 SER A O 1
ATOM 1297 N N . SER A 1 84 ? -3.24554 26.78119 -26.68164 1.000 20.86162 84 SER A N 1
ATOM 1298 C CA . SER A 1 84 ? -3.62143 25.95910 -25.55205 1.000 20.66345 84 SER A CA 1
ATOM 1299 C C . SER A 1 84 ? -3.28713 24.46290 -25.77861 1.000 20.38647 84 SER A C 1
ATOM 1300 O O . SER A 1 84 ? -3.29611 23.92389 -26.90080 1.000 22.89067 84 SER A O 1
ATOM 1308 N N . LYS A 1 85 ? -3.07724 23.75601 -24.67422 1.000 20.24182 85 LYS A N 1
ATOM 1309 C CA . LYS A 1 85 ? -2.73741 22.32900 -24.74948 1.000 19.99913 85 LYS A CA 1
ATOM 1310 C C . LYS A 1 85 ? -3.96169 21.50981 -25.14532 1.000 19.84874 85 LYS A C 1
ATOM 1311 O O . LYS A 1 85 ? -5.09455 21.81951 -24.75192 1.000 19.89253 85 LYS A O 1
ATOM 1330 N N . LYS A 1 86 ? -3.72706 20.50309 -25.99402 1.000 19.69706 86 LYS A N 1
ATOM 1331 C CA . LYS A 1 86 ? -4.74905 19.60635 -26.54308 1.000 19.55231 86 LYS A CA 1
ATOM 1332 C C . LYS A 1 86 ? -4.15071 18.20741 -26.47875 1.000 19.34160 86 LYS A C 1
ATOM 1333 O O . LYS A 1 86 ? -2.95756 18.01682 -26.18319 1.000 19.85680 86 LYS A O 1
ATOM 1352 N N . GLN A 1 87 ? -4.99011 17.21742 -26.72523 1.000 20.03496 87 GLN A N 1
ATOM 1353 C CA . GLN A 1 87 ? -4.54036 15.83045 -26.71010 1.000 19.81312 87 GLN A CA 1
ATOM 1354 C C . GLN A 1 87 ? -5.29352 15.06595 -27.78633 1.000 19.64330 87 GLN A C 1
ATOM 1355 O O . GLN A 1 87 ? -6.45714 15.38385 -28.07392 1.000 19.10537 87 GLN A O 1
ATOM 1369 N N . LYS A 1 88 ? -4.62350 14.10023 -28.42327 1.000 18.80502 88 LYS A N 1
ATOM 1370 C CA . LYS A 1 88 ? -5.24505 13.34208 -29.50522 1.000 18.73100 88 LYS A CA 1
ATOM 1371 C C . LYS A 1 88 ? -4.69384 11.92091 -29.49179 1.000 19.49708 88 LYS A C 1
ATOM 1372 O O . LYS A 1 88 ? -3.48548 11.71911 -29.39167 1.000 18.57336 88 LYS A O 1
ATOM 1391 N N . LEU A 1 89 ? -5.58076 10.93993 -29.62526 1.000 18.44208 89 LEU A N 1
ATOM 1392 C CA . LEU A 1 89 ? -5.13362 9.54835 -29.64982 1.000 22.13687 89 LEU A CA 1
ATOM 1393 C C . LEU A 1 89 ? -4.64969 9.16720 -31.03982 1.000 20.85152 89 LEU A C 1
ATOM 1394 O O . LEU A 1 89 ? -5.27582 9.52060 -32.03952 1.000 21.93367 89 LEU A O 1
ATOM 1410 N N . PHE A 1 90 ? -3.55916 8.41023 -31.09787 1.000 18.28562 90 PHE A N 1
ATOM 1411 C CA . PHE A 1 90 ? -3.07163 7.84501 -32.35023 1.000 19.33952 90 PHE A CA 1
ATOM 1412 C C . PHE A 1 90 ? -2.67045 6.39482 -32.10918 1.000 18.18642 90 PHE A C 1
ATOM 1413 O O . PHE A 1 90 ? -2.29138 6.02421 -31.00538 1.000 19.06798 90 PHE A O 1
ATOM 1430 N N . LEU A 1 91 ? -2.77872 5.60269 -33.15337 1.000 18.48910 91 LEU A N 1
ATOM 1431 C CA . LEU A 1 91 ? -2.50494 4.16222 -33.13948 1.000 20.37087 91 LEU A CA 1
ATOM 1432 C C . LEU A 1 91 ? -1.37157 3.92363 -34.12336 1.000 21.37488 91 LEU A C 1
ATOM 1433 O O . LEU A 1 91 ? -1.50001 4.29677 -35.29171 1.000 21.52386 91 LEU A O 1
ATOM 1449 N N . MET A 1 92 ? -0.29854 3.24340 -33.66322 1.000 24.86075 92 MET A N 1
ATOM 1450 C CA . MET A 1 92 ? 0.87920 2.98577 -34.46521 1.000 21.08675 92 MET A CA 1
ATOM 1451 C C . MET A 1 92 ? 1.25297 1.51022 -34.57705 1.000 23.76611 92 MET A C 1
ATOM 1452 O O . MET A 1 92 ? 1.19164 0.75642 -33.60316 1.000 26.63644 92 MET A O 1
ATOM 1466 N N . SER A 1 93 ? 1.71697 1.12243 -35.75277 1.000 22.30390 93 SER A N 1
ATOM 1467 C CA . SER A 1 93 ? 2.40359 -0.14420 -35.93910 1.000 24.64485 93 SER A CA 1
ATOM 1468 C C . SER A 1 93 ? 3.92198 0.04756 -35.98023 1.000 25.34724 93 SER A C 1
ATOM 1469 O O . SER A 1 93 ? 4.44795 1.00140 -36.56673 1.000 23.70450 93 SER A O 1
ATOM 1477 N N . TRP A 1 94 ? 4.64112 -0.85646 -35.31030 1.000 24.05537 94 TRP A N 1
ATOM 1478 C CA . TRP A 1 94 ? 6.10975 -0.78736 -35.24170 1.000 23.50950 94 TRP A CA 1
ATOM 1479 C C . TRP A 1 94 ? 6.69854 -2.09524 -35.74500 1.000 26.96380 94 TRP A C 1
ATOM 1480 O O . TRP A 1 94 ? 6.58827 -3.11478 -35.06036 1.000 24.47715 94 TRP A O 1
ATOM 1501 N N . CYS A 1 95 ? 7.31072 -2.07221 -36.93859 1.000 31.51184 95 CYS A N 1
ATOM 1502 C CA . CYS A 1 95 ? 7.96092 -3.24355 -37.53306 1.000 27.92392 95 CYS A CA 1
ATOM 1503 C C . CYS A 1 95 ? 9.37691 -2.91959 -38.00508 1.000 30.74093 95 CYS A C 1
ATOM 1504 O O . CYS A 1 95 ? 9.57104 -2.46685 -39.14831 1.000 31.77628 95 CYS A O 1
ATOM 1512 N N . PRO A 1 96 ? 10.38783 -3.10325 -37.14348 1.000 28.78567 96 PRO A N 1
ATOM 1513 C CA . PRO A 1 96 ? 11.77028 -2.77410 -37.53993 1.000 32.65536 96 PRO A CA 1
ATOM 1514 C C . PRO A 1 96 ? 12.27002 -3.64662 -38.68518 1.000 37.32843 96 PRO A C 1
ATOM 1515 O O . PRO A 1 96 ? 11.78078 -4.76497 -38.93283 1.000 35.66714 96 PRO A O 1
ATOM 1526 N N . ASP A 1 97 ? 13.26872 -3.09769 -39.39353 1.000 36.39893 97 ASP A N 1
ATOM 1527 C CA . ASP A 1 97 ? 13.83763 -3.79090 -40.54527 1.000 39.18955 97 ASP A CA 1
ATOM 1528 C C . ASP A 1 97 ? 14.48448 -5.12260 -40.19024 1.000 37.15769 97 ASP A C 1
ATOM 1529 O O . ASP A 1 97 ? 14.59674 -6.00349 -41.05840 1.000 38.24770 97 ASP A O 1
ATOM 1538 N N . THR A 1 98 ? 14.90963 -5.29659 -38.94543 1.000 37.41144 98 THR A N 1
ATOM 1539 C CA . THR A 1 98 ? 15.59555 -6.50523 -38.54290 1.000 33.24377 98 THR A CA 1
ATOM 1540 C C . THR A 1 98 ? 14.64062 -7.65287 -38.31757 1.000 34.26576 98 THR A C 1
ATOM 1541 O O . THR A 1 98 ? 15.08158 -8.80518 -38.30532 1.000 33.48906 98 THR A O 1
ATOM 1552 N N . ALA A 1 99 ? 13.34397 -7.37463 -38.15599 1.000 35.16925 99 ALA A N 1
ATOM 1553 C CA . ALA A 1 99 ? 12.37473 -8.44004 -37.93474 1.000 34.86497 99 ALA A CA 1
ATOM 1554 C C . ALA A 1 99 ? 12.24078 -9.32486 -39.17453 1.000 34.67044 99 ALA A C 1
ATOM 1555 O O . ALA A 1 99 ? 12.47461 -8.90026 -40.31310 1.000 32.58130 99 ALA A O 1
ATOM 1562 N N . LYS A 1 100 ? 11.83942 -10.57140 -38.94684 1.000 31.66730 100 LYS A N 1
ATOM 1563 C CA . LYS A 1 100 ? 11.57501 -11.46392 -40.05766 1.000 28.09569 100 LYS A CA 1
ATOM 1564 C C . LYS A 1 100 ? 10.37708 -10.98508 -40.88420 1.000 31.37860 100 LYS A C 1
ATOM 1565 O O . LYS A 1 100 ? 9.34568 -10.58835 -40.35009 1.000 29.09590 100 LYS A O 1
ATOM 1584 N N . VAL A 1 101 ? 10.52220 -11.05366 -42.20853 1.000 30.05297 101 VAL A N 1
ATOM 1585 C CA . VAL A 1 101 ? 9.43535 -10.72067 -43.13051 1.000 29.95451 101 VAL A CA 1
ATOM 1586 C C . VAL A 1 101 ? 8.12088 -11.35744 -42.69875 1.000 31.71807 101 VAL A C 1
ATOM 1587 O O . VAL A 1 101 ? 7.07296 -10.70931 -42.74068 1.000 26.28350 101 VAL A O 1
ATOM 1600 N N . LYS A 1 102 ? 8.13661 -12.65952 -42.35625 1.000 29.45774 102 LYS A N 1
ATOM 1601 C CA . LYS A 1 102 ? 6.90589 -13.33010 -41.94282 1.000 31.34459 102 LYS A CA 1
ATOM 1602 C C . LYS A 1 102 ? 6.21775 -12.57176 -40.80626 1.000 29.63529 102 LYS A C 1
ATOM 1603 O O . LYS A 1 102 ? 5.00054 -12.36376 -40.82717 1.000 28.29293 102 LYS A O 1
ATOM 1622 N N . LYS A 1 103 ? 6.99146 -12.16090 -39.80246 1.000 26.86471 103 LYS A N 1
ATOM 1623 C CA . LYS A 1 103 ? 6.40859 -11.47579 -38.66704 1.000 26.69436 103 LYS A CA 1
ATOM 1624 C C . LYS A 1 103 ? 5.93627 -10.09603 -39.10005 1.000 26.98266 103 LYS A C 1
ATOM 1625 O O . LYS A 1 103 ? 4.83038 -9.67869 -38.75519 1.000 25.40780 103 LYS A O 1
ATOM 1644 N N . LYS A 1 104 ? 6.75661 -9.40286 -39.89652 1.000 27.98912 104 LYS A N 1
ATOM 1645 C CA . LYS A 1 104 ? 6.38662 -8.09036 -40.41795 1.000 25.82882 104 LYS A CA 1
ATOM 1646 C C . LYS A 1 104 ? 5.10075 -8.15878 -41.22629 1.000 27.05562 104 LYS A C 1
ATOM 1647 O O . LYS A 1 104 ? 4.20697 -7.33043 -41.06714 1.000 25.50830 104 LYS A O 1
ATOM 1666 N N . MET A 1 105 ? 4.96353 -9.16246 -42.08633 1.000 26.27795 105 MET A N 1
ATOM 1667 C CA . MET A 1 105 ? 3.74014 -9.26847 -42.89603 1.000 29.52017 105 MET A CA 1
ATOM 1668 C C . MET A 1 105 ? 2.49089 -9.53100 -42.05158 1.000 27.24192 105 MET A C 1
ATOM 1669 O O . MET A 1 105 ? 1.41743 -8.94837 -42.31417 1.000 24.84413 105 MET A O 1
ATOM 1683 N N . LEU A 1 106 ? 2.62912 -10.36004 -41.01525 1.000 25.99725 106 LEU A N 1
ATOM 1684 C CA . LEU A 1 106 ? 1.50725 -10.70727 -40.15451 1.000 25.71523 106 LEU A CA 1
ATOM 1685 C C . LEU A 1 106 ? 1.02025 -9.49212 -39.39594 1.000 26.20409 106 LEU A C 1
ATOM 1686 O O . LEU A 1 106 ? -0.19159 -9.29976 -39.24148 1.000 18.20839 106 LEU A O 1
ATOM 1702 N N . TYR A 1 107 ? 1.96196 -8.68916 -38.86040 1.000 27.91920 107 TYR A N 1
ATOM 1703 C CA . TYR A 1 107 ? 1.58962 -7.47013 -38.14955 1.000 23.36500 107 TYR A CA 1
ATOM 1704 C C . TYR A 1 107 ? 0.94256 -6.47516 -39.09540 1.000 22.87140 107 TYR A C 1
ATOM 1705 O O . TYR A 1 107 ? -0.03085 -5.82964 -38.73241 1.000 25.26905 107 TYR A O 1
ATOM 1723 N N . SER A 1 108 ? 1.43976 -6.37471 -40.32532 1.000 24.66696 108 SER A N 1
ATOM 1724 C CA . SER A 1 108 ? 0.79947 -5.55231 -41.34594 1.000 24.47222 108 SER A CA 1
ATOM 1725 C C . SER A 1 108 ? -0.61935 -6.02075 -41.66244 1.000 27.04172 108 SER A C 1
ATOM 1726 O O . SER A 1 108 ? -1.56884 -5.23691 -41.60113 1.000 25.44130 108 SER A O 1
ATOM 1734 N N . SER A 1 109 ? -0.80108 -7.30867 -41.97842 1.000 23.57295 109 SER A N 1
ATOM 1735 C CA . SER A 1 109 ? -2.11285 -7.78391 -42.39709 1.000 24.82331 109 SER A CA 1
ATOM 1736 C C . SER A 1 109 ? -3.12577 -7.70235 -41.27420 1.000 24.58042 109 SER A C 1
ATOM 1737 O O . SER A 1 109 ? -4.28470 -7.40102 -41.53805 1.000 25.08903 109 SER A O 1
ATOM 1745 N N . SER A 1 110 ? -2.70480 -7.89457 -40.02768 1.000 21.36751 110 SER A N 1
ATOM 1746 C CA . SER A 1 110 ? -3.62264 -7.88171 -38.89653 1.000 23.30701 110 SER A CA 1
ATOM 1747 C C . SER A 1 110 ? -3.90667 -6.48005 -38.35092 1.000 23.61659 110 SER A C 1
ATOM 1748 O O . SER A 1 110 ? -4.66066 -6.33787 -37.38378 1.000 21.77903 110 SER A O 1
ATOM 1756 N N . PHE A 1 111 ? -3.30413 -5.44737 -38.91742 1.000 27.15315 111 PHE A N 1
ATOM 1757 C CA . PHE A 1 111 ? -3.45562 -4.10607 -38.34532 1.000 26.50950 111 PHE A CA 1
ATOM 1758 C C . PHE A 1 111 ? -4.87314 -3.62566 -38.48942 1.000 23.93912 111 PHE A C 1
ATOM 1759 O O . PHE A 1 111 ? -5.40345 -3.02249 -37.55874 1.000 27.38223 111 PHE A O 1
ATOM 1776 N N . ASP A 1 112 ? -5.50968 -3.92272 -39.62777 1.000 31.55322 112 ASP A N 1
ATOM 1777 C CA . ASP A 1 112 ? -6.88927 -3.49278 -39.85221 1.000 32.24263 112 ASP A CA 1
ATOM 1778 C C . ASP A 1 112 ? -7.84204 -4.10901 -38.83549 1.000 31.03341 112 ASP A C 1
ATOM 1779 O O . ASP A 1 112 ? -8.82286 -3.47622 -38.45218 1.000 31.52347 112 ASP A O 1
ATOM 1788 N N . ALA A 1 113 ? -7.58210 -5.34380 -38.38628 1.000 24.86594 113 ALA A N 1
ATOM 1789 C CA . ALA A 1 113 ? -8.44934 -5.94841 -37.37813 1.000 23.03871 113 ALA A CA 1
ATOM 1790 C C . ALA A 1 113 ? -8.40913 -5.14405 -36.08443 1.000 27.58844 113 ALA A C 1
ATOM 1791 O O . ALA A 1 113 ? -9.44063 -4.96624 -35.40320 1.000 26.14958 113 ALA A O 1
ATOM 1798 N N . LEU A 1 114 ? -7.21964 -4.63722 -35.72888 1.000 24.12593 114 LEU A N 1
ATOM 1799 C CA . LEU A 1 114 ? -7.09467 -3.84264 -34.52145 1.000 21.75704 114 LEU A CA 1
ATOM 1800 C C . LEU A 1 114 ? -7.76232 -2.48091 -34.67181 1.000 23.11653 114 LEU A C 1
ATOM 1801 O O . LEU A 1 114 ? -8.35082 -2.00186 -33.72330 1.000 21.28013 114 LEU A O 1
ATOM 1817 N N . LYS A 1 115 ? -7.73964 -1.89332 -35.85988 1.000 21.54214 115 LYS A N 1
ATOM 1818 C CA . LYS A 1 115 ? -8.30927 -0.54535 -36.05574 1.000 26.11700 115 LYS A CA 1
ATOM 1819 C C . LYS A 1 115 ? -9.83972 -0.58785 -36.03325 1.000 26.70988 115 LYS A C 1
ATOM 1820 O O . LYS A 1 115 ? -10.48594 0.30020 -35.47143 1.000 28.59280 115 LYS A O 1
ATOM 1839 N N . LYS A 1 116 ? -10.44055 -1.65167 -36.58990 1.000 27.25698 116 LYS A N 1
ATOM 1840 C CA . LYS A 1 116 ? -11.89010 -1.83003 -36.49432 1.000 26.00688 116 LYS A CA 1
ATOM 1841 C C . LYS A 1 116 ? -12.35845 -2.04904 -35.05193 1.000 26.96407 116 LYS A C 1
ATOM 1842 O O . LYS 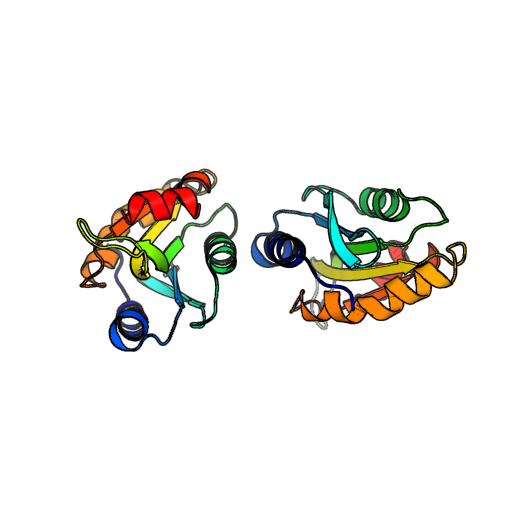A 1 116 ? -13.51445 -1.74287 -34.71548 1.000 24.50680 116 LYS A O 1
ATOM 1861 N N . SER A 1 117 ? -11.49408 -2.57245 -34.19442 1.000 22.71526 117 SER A N 1
ATOM 1862 C CA . SER A 1 117 ? -11.84571 -2.76257 -32.79404 1.000 25.69112 117 SER A CA 1
ATOM 1863 C C . SER A 1 117 ? -11.77257 -1.48873 -31.96008 1.000 28.79227 117 SER A C 1
ATOM 1864 O O . SER A 1 117 ? -12.53181 -1.36369 -30.98888 1.000 31.32834 117 SER A O 1
ATOM 1872 N N . LEU A 1 118 ? -10.88061 -0.54766 -32.29556 1.000 27.44542 118 LEU A N 1
ATOM 1873 C CA . LEU A 1 118 ? -10.67685 0.66344 -31.50208 1.000 22.06683 118 LEU A CA 1
ATOM 1874 C C . LEU A 1 118 ? -11.44270 1.84343 -32.11897 1.000 26.65844 118 LEU A C 1
ATOM 1875 O O . LEU A 1 118 ? -10.86703 2.80025 -32.63598 1.000 27.78932 118 LEU A O 1
ATOM 1891 N N . VAL A 1 119 ? -12.76921 1.78556 -32.00595 1.000 25.33906 119 VAL A N 1
ATOM 1892 C CA . VAL A 1 119 ? -13.61703 2.77785 -32.64333 1.000 21.59917 119 VAL A CA 1
ATOM 1893 C C . VAL A 1 119 ? -13.34054 4.17060 -32.08053 1.000 24.11049 119 VAL A C 1
ATOM 1894 O O . VAL A 1 119 ? -13.42859 4.41670 -30.86953 1.000 24.96695 119 VAL A O 1
ATOM 1907 N N . GLY A 1 120 ? -13.06876 5.12503 -32.96944 1.000 25.70689 120 GLY A N 1
ATOM 1908 C CA . GLY A 1 120 ? -12.84822 6.51936 -32.57913 1.000 23.82992 120 GLY A CA 1
ATOM 1909 C C . GLY A 1 120 ? -11.46803 7.07473 -32.90803 1.000 27.55515 120 GLY A C 1
ATOM 1910 O O . GLY A 1 120 ? -11.31474 8.30152 -33.07246 1.000 29.08271 120 GLY A O 1
ATOM 1914 N N . VAL A 1 121 ? -10.44904 6.21511 -32.99804 1.000 27.84600 121 VAL A N 1
ATOM 1915 C CA . VAL A 1 121 ? -9.10190 6.70209 -33.30901 1.000 23.12498 121 VAL A CA 1
ATOM 1916 C C . VAL A 1 121 ? -9.09442 7.32214 -34.69604 1.000 26.06935 121 VAL A C 1
ATOM 1917 O O . VAL A 1 121 ? -9.54537 6.71707 -35.66931 1.000 34.31344 121 VAL A O 1
ATOM 1930 N N . GLN A 1 122 ? -8.53821 8.50329 -34.81204 1.000 24.11046 122 GLN A N 1
ATOM 1931 C CA . GLN A 1 122 ? -8.58892 9.25204 -36.06240 1.000 32.38745 122 GLN A CA 1
ATOM 1932 C C . GLN A 1 122 ? -7.23245 9.39973 -36.73961 1.000 33.56317 122 GLN A C 1
ATOM 1933 O O . GLN A 1 122 ? -7.16512 10.00941 -37.82335 1.000 36.20572 122 GLN A O 1
ATOM 1947 N N . LYS A 1 123 ? -6.15283 8.89172 -36.13498 1.000 28.56174 123 LYS A N 1
ATOM 1948 C CA . LYS A 1 123 ? -4.80642 9.10329 -36.66023 1.000 27.59448 123 LYS A CA 1
ATOM 1949 C C . LYS A 1 123 ? -4.05520 7.79738 -36.55861 1.000 22.95384 123 LYS A C 1
ATOM 1950 O O . LYS A 1 123 ? -3.94855 7.28333 -35.45517 1.000 22.63485 123 LYS A O 1
ATOM 1969 N N . TYR A 1 124 ? -3.51625 7.31322 -37.66877 1.000 24.63038 124 TYR A N 1
ATOM 1970 C CA . TYR A 1 124 ? -2.74605 6.07850 -37.73078 1.000 24.59515 124 TYR A CA 1
ATOM 1971 C C . TYR A 1 124 ? -1.33998 6.36898 -38.26387 1.000 26.04042 124 TYR A C 1
ATOM 1972 O O . TYR A 1 124 ? -1.16785 7.16894 -39.19017 1.000 25.14772 124 TYR A O 1
ATOM 1990 N N . ILE A 1 125 ? -0.34804 5.67475 -37.71822 1.000 23.95754 125 ILE A N 1
ATOM 1991 C CA . ILE A 1 125 ? 1.03812 5.78971 -38.15225 1.000 24.45960 125 ILE A CA 1
ATOM 1992 C C . ILE A 1 125 ? 1.62017 4.38659 -38.30395 1.000 22.83973 125 ILE A C 1
ATOM 1993 O O . ILE A 1 125 ? 1.43219 3.54169 -37.42461 1.000 25.40443 125 ILE A O 1
ATOM 2009 N N . GLN A 1 126 ? 2.31342 4.14413 -39.41798 1.000 24.05051 126 GLN A N 1
ATOM 2010 C CA . GLN A 1 126 ? 3.06675 2.91360 -39.66037 1.000 27.49509 126 GLN A CA 1
ATOM 2011 C C . GLN A 1 126 ? 4.56350 3.22760 -39.71427 1.000 29.58864 126 GLN A C 1
ATOM 2012 O O . GLN A 1 126 ? 5.03688 3.73117 -40.73748 1.000 34.56591 126 GLN A O 1
ATOM 2026 N N . ALA A 1 127 ? 5.30111 2.87276 -38.64269 1.000 27.53201 127 ALA A N 1
ATOM 2027 C CA . ALA A 1 127 ? 6.73163 3.11222 -38.51906 1.000 27.29559 127 ALA A CA 1
ATOM 2028 C C . ALA A 1 127 ? 7.54193 1.84486 -38.75948 1.000 34.52848 127 ALA A C 1
ATOM 2029 O O . ALA A 1 127 ? 7.16330 0.76253 -38.32072 1.000 30.11849 127 ALA A O 1
ATOM 2036 N N . THR A 1 128 ? 8.65664 1.98775 -39.46476 1.000 36.79518 128 THR A N 1
ATOM 2037 C CA . THR A 1 128 ? 9.67197 0.93601 -39.56853 1.000 31.66834 128 THR A CA 1
ATOM 2038 C C . THR A 1 128 ? 11.01808 1.38583 -38.98144 1.000 33.32983 128 THR A C 1
ATOM 2039 O O . THR A 1 128 ? 11.98041 0.58757 -38.92215 1.000 33.08726 128 THR A O 1
ATOM 2050 N N . ASP A 1 129 ? 11.12612 2.63841 -38.53785 1.000 33.19281 129 ASP A N 1
ATOM 2051 C CA . ASP A 1 129 ? 12.33467 3.09712 -37.86019 1.000 31.91701 129 ASP A CA 1
ATOM 2052 C C . ASP A 1 129 ? 11.97389 4.25418 -36.93934 1.000 29.99423 129 ASP A C 1
ATOM 2053 O O . ASP A 1 129 ? 10.88931 4.82249 -37.03074 1.000 32.45072 129 ASP A O 1
ATOM 2062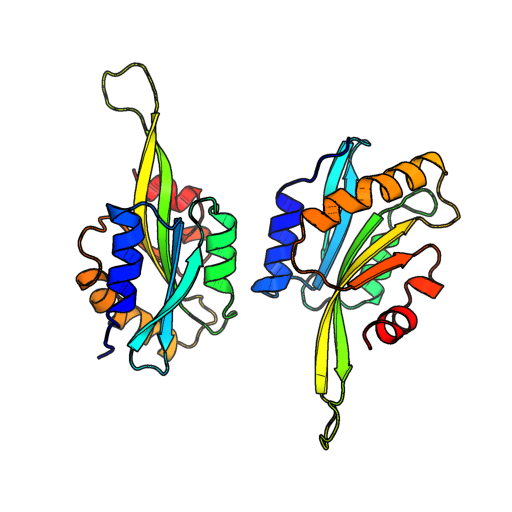 N N . LEU A 1 130 ? 12.88610 4.58241 -36.02511 1.000 28.26263 130 LEU A N 1
ATOM 2063 C CA . LEU A 1 130 ? 12.55451 5.55839 -34.98861 1.000 33.66965 130 LEU A CA 1
ATOM 2064 C C . LEU A 1 130 ? 12.34140 6.95637 -35.54179 1.000 31.43142 130 LEU A C 1
ATOM 2065 O O . LEU A 1 130 ? 11.75474 7.78753 -34.84978 1.000 29.60201 130 LEU A O 1
ATOM 2081 N N . SER A 1 131 ? 12.81383 7.25092 -36.75520 1.000 31.36266 131 SER A N 1
ATOM 2082 C CA . SER A 1 131 ? 12.56926 8.57466 -37.32163 1.000 29.38375 131 SER A CA 1
ATOM 2083 C C . SER A 1 131 ? 11.07867 8.82495 -37.54869 1.000 32.57696 131 SER A C 1
ATOM 2084 O O . SER A 1 131 ? 10.61559 9.98825 -37.49651 1.000 24.60410 131 SER A O 1
ATOM 2092 N N . GLU A 1 132 ? 10.30502 7.74867 -37.83773 1.000 30.56596 132 GLU A N 1
ATOM 2093 C CA . GLU A 1 132 ? 8.88206 7.88592 -38.10577 1.000 28.39553 132 GLU A CA 1
ATOM 2094 C C . GLU A 1 132 ? 8.03881 7.88477 -36.84687 1.000 24.51568 132 GLU A C 1
ATOM 2095 O O . GLU A 1 132 ? 6.86236 8.22294 -36.92523 1.000 27.76426 132 GLU A O 1
ATOM 2107 N N . ALA A 1 133 ? 8.61794 7.59764 -35.68859 1.000 26.63007 133 ALA A N 1
ATOM 2108 C CA . ALA A 1 133 ? 7.89473 7.56016 -34.41700 1.000 27.19443 133 ALA A CA 1
ATOM 2109 C C . ALA A 1 133 ? 8.36135 8.60965 -33.40840 1.000 25.93326 133 ALA A C 1
ATOM 2110 O O . ALA A 1 133 ? 8.05209 8.50051 -32.20353 1.000 23.94745 133 ALA A O 1
ATOM 2117 N N . SER A 1 134 ? 9.15110 9.57872 -33.84879 1.000 28.83026 134 SER A N 1
ATOM 2118 C CA . SER A 1 134 ? 9.64868 10.62150 -32.96675 1.000 32.64765 134 SER A CA 1
ATOM 2119 C C . SER A 1 134 ? 8.54884 11.61576 -32.61446 1.000 28.27838 134 SER A C 1
ATOM 2120 O O . SER A 1 134 ? 7.56808 11.78047 -33.33559 1.000 26.87802 134 SER A O 1
ATOM 2128 N N . ARG A 1 135 ? 8.75354 12.33514 -31.50751 1.000 28.25668 135 ARG A N 1
ATOM 2129 C CA . ARG A 1 135 ? 7.78637 13.37389 -31.13888 1.000 30.05429 135 ARG A CA 1
ATOM 2130 C C . ARG A 1 135 ? 7.55559 14.34415 -32.28152 1.000 29.52844 135 ARG A C 1
ATOM 2131 O O . ARG A 1 135 ? 6.41719 14.78572 -32.51174 1.000 31.15915 135 ARG A O 1
ATOM 2152 N N . GLU A 1 136 ? 8.61872 14.65029 -33.04007 1.000 36.00005 136 GLU A N 1
ATOM 2153 C CA . GLU A 1 136 ? 8.49857 15.60663 -34.13759 1.000 35.11894 136 GLU A CA 1
ATOM 2154 C C . GLU A 1 136 ? 7.64107 15.04450 -35.25912 1.000 35.56317 136 GLU A C 1
ATOM 2155 O O . GLU A 1 136 ? 6.79495 15.74698 -35.82006 1.000 32.85075 136 GLU A O 1
ATOM 2167 N N . ALA A 1 137 ? 7.84820 13.77375 -35.60294 1.000 33.79847 137 ALA A N 1
ATOM 2168 C CA . ALA A 1 137 ? 7.02988 13.14626 -36.63700 1.000 33.56078 137 ALA A CA 1
ATOM 2169 C C . ALA A 1 137 ? 5.57537 13.04529 -36.19633 1.000 28.86423 137 ALA A C 1
ATOM 2170 O O . ALA A 1 137 ? 4.66135 13.34952 -36.97104 1.000 30.72868 137 ALA A O 1
ATOM 2177 N N . VAL A 1 138 ? 5.34664 12.67502 -34.93607 1.000 26.47370 138 VAL A N 1
ATOM 2178 C CA . VAL A 1 138 ? 3.97607 12.54140 -34.44650 1.000 29.34853 138 VAL A CA 1
ATOM 2179 C C . VAL A 1 138 ? 3.28441 13.90337 -34.38138 1.000 32.73050 138 VAL A C 1
ATOM 2180 O O . VAL A 1 138 ? 2.13418 14.05509 -34.80978 1.000 31.01984 138 VAL A O 1
ATOM 2193 N N . GLU A 1 139 ? 3.97218 14.92215 -33.85758 1.000 32.34148 139 GLU A N 1
ATOM 2194 C CA . GLU A 1 139 ? 3.32210 16.21710 -33.74254 1.000 31.15230 139 GLU A CA 1
ATOM 2195 C C . GLU A 1 139 ? 2.95486 16.75065 -35.11780 1.000 33.35509 139 GLU A C 1
ATOM 2196 O O . GLU A 1 139 ? 1.84097 17.25464 -35.32028 1.000 40.19622 139 GLU A O 1
ATOM 2208 N N . GLU A 1 140 ? 3.83101 16.58450 -36.09750 1.000 30.80400 140 GLU A N 1
ATOM 2209 C CA . GLU A 1 140 ? 3.46354 16.95541 -37.46282 1.000 33.77449 140 GLU A CA 1
ATOM 2210 C C . GLU A 1 140 ? 2.28160 16.14317 -37.99512 1.000 39.06403 140 GLU A C 1
ATOM 2211 O O . GLU A 1 140 ? 1.50704 16.63832 -38.83597 1.000 37.46720 140 GLU A O 1
ATOM 2223 N N . LYS A 1 141 ? 2.13276 14.88819 -37.54373 1.000 33.43456 141 LYS A N 1
ATOM 2224 C CA . LYS A 1 141 ? 0.99447 14.09998 -37.98336 1.000 35.58768 141 LYS A CA 1
ATOM 2225 C C . LYS A 1 141 ? -0.29900 14.57520 -37.33605 1.000 32.16527 141 LYS A C 1
ATOM 2226 O O . LYS A 1 141 ? -1.33319 14.63295 -38.00080 1.000 35.38994 141 LYS A O 1
ATOM 2245 N N . LEU A 1 142 ? -0.27676 14.86742 -36.05123 1.000 32.11870 142 LEU A N 1
ATOM 2246 C CA . LEU A 1 142 ? -1.48144 15.22848 -35.34063 1.000 31.33524 142 LEU A CA 1
ATOM 2247 C C . LEU A 1 142 ? -1.94529 16.63754 -35.66801 1.000 39.41761 142 LEU A C 1
ATOM 2248 O O . LEU A 1 142 ? -2.87848 17.11775 -35.01009 1.000 48.58374 142 LEU A O 1
ATOM 2264 N N . ARG A 1 143 ? -1.35375 17.29823 -36.67256 1.000 39.58789 143 ARG A N 1
ATOM 2265 C CA . ARG A 1 143 ? -1.78665 18.60662 -37.11536 1.000 40.16210 143 ARG A CA 1
ATOM 2266 C C . ARG A 1 143 ? -2.25418 18.49298 -38.57117 1.000 38.58908 143 ARG A C 1
ATOM 2267 O O . ARG A 1 143 ? -1.45365 18.59160 -39.51410 1.000 43.58038 143 ARG A O 1
ATOM 2288 N N . GLY B 1 4 ? 19.64544 20.16244 -3.90968 1.000 45.87771 4 GLY B N 1
ATOM 2289 C CA . GLY B 1 4 ? 21.02213 20.40610 -4.32650 1.000 41.21051 4 GLY B CA 1
ATOM 2290 C C . GLY B 1 4 ? 21.23191 20.15475 -5.80913 1.000 40.90382 4 GLY B C 1
ATOM 2291 O O . GLY B 1 4 ? 20.87215 20.97785 -6.66824 1.000 43.29250 4 GLY B O 1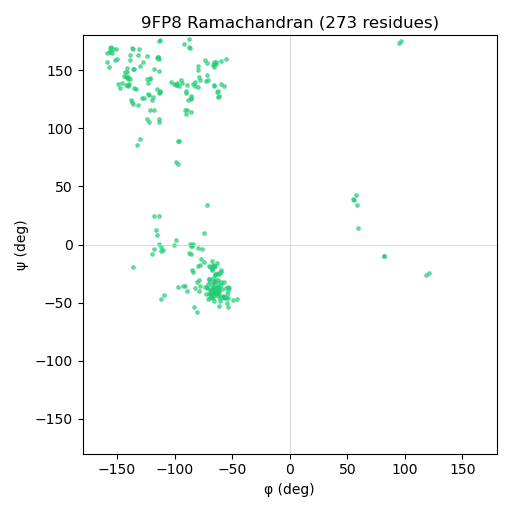
ATOM 2295 N N . VAL B 1 5 ? 21.76282 18.99950 -6.12048 1.000 34.35276 5 VAL B N 1
ATOM 2296 C CA . VAL B 1 5 ? 22.10386 18.61612 -7.48706 1.000 33.93219 5 VAL B CA 1
ATOM 2297 C C . VAL B 1 5 ? 20.85905 18.06158 -8.16640 1.000 33.64064 5 VAL B C 1
ATOM 2298 O O . VAL B 1 5 ? 20.07608 17.34643 -7.54850 1.000 33.70993 5 VAL B O 1
ATOM 2311 N N . THR B 1 6 ? 20.64582 18.44197 -9.41879 1.000 31.31287 6 THR B N 1
ATOM 2312 C CA . THR B 1 6 ? 19.58341 17.89069 -10.23078 1.000 29.20815 6 THR B CA 1
ATOM 2313 C C . THR B 1 6 ? 20.10019 16.68378 -11.01716 1.000 27.15781 6 THR B C 1
ATOM 2314 O O . THR B 1 6 ? 21.29349 16.43518 -11.08327 1.000 29.02078 6 THR B O 1
ATOM 2325 N N . VAL B 1 7 ? 19.18692 15.98553 -11.67996 1.000 28.16229 7 VAL B N 1
ATOM 2326 C CA . VAL B 1 7 ? 19.47466 14.84325 -12.53010 1.000 22.06622 7 VAL B CA 1
ATOM 2327 C C . VAL B 1 7 ? 18.84395 15.12675 -13.88586 1.000 21.83021 7 VAL B C 1
ATOM 2328 O O . VAL B 1 7 ? 17.62820 15.41629 -13.99862 1.000 21.72005 7 VAL B O 1
ATOM 2341 N N . SER B 1 8 ? 19.66768 15.03480 -14.91971 1.000 21.89355 8 SER B N 1
ATOM 2342 C CA . SER B 1 8 ? 19.17013 15.25278 -16.26935 1.000 22.84259 8 SER B CA 1
ATOM 2343 C C . SER B 1 8 ? 18.27313 14.10946 -16.71242 1.000 24.24874 8 SER B C 1
ATOM 2344 O O . SER B 1 8 ? 18.60231 12.95257 -16.46681 1.000 23.83916 8 SER B O 1
ATOM 2352 N N . ASP B 1 9 ? 17.19090 14.43991 -17.45218 1.000 23.90045 9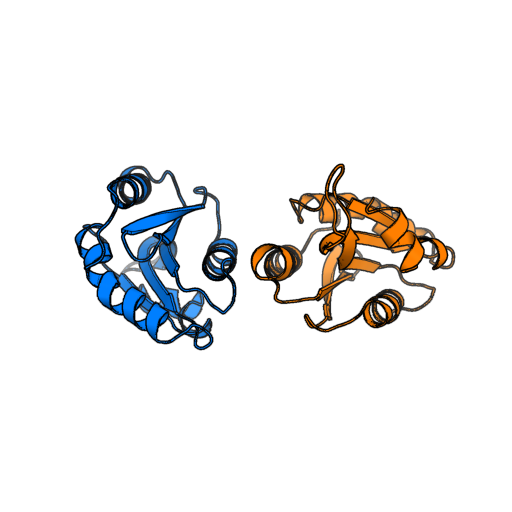 ASP B N 1
ATOM 2353 C CA . ASP B 1 9 ? 16.27668 13.40653 -17.93107 1.000 24.08914 9 ASP B CA 1
ATOM 2354 C C . ASP B 1 9 ? 16.98918 12.41489 -18.85975 1.000 27.34535 9 ASP B C 1
ATOM 2355 O O . ASP B 1 9 ? 16.54755 11.25842 -19.00305 1.000 21.83094 9 ASP B O 1
ATOM 2364 N N . VAL B 1 10 ? 18.06913 12.86200 -19.51311 1.000 27.64966 10 VAL B N 1
ATOM 2365 C CA . VAL B 1 10 ? 18.79533 12.00982 -20.44287 1.000 24.83826 10 VAL B CA 1
ATOM 2366 C C . VAL B 1 10 ? 19.48476 10.86030 -19.72705 1.000 21.29480 10 VAL B C 1
ATOM 2367 O O . VAL B 1 10 ? 19.84193 9.89861 -20.38147 1.000 26.11236 10 VAL B O 1
ATOM 2380 N N . CYS B 1 11 ? 19.72815 10.97468 -18.41942 1.000 21.41767 11 CYS B N 1
ATOM 2381 C CA . CYS B 1 11 ? 20.28517 9.87626 -17.65410 1.000 21.53042 11 CYS B CA 1
ATOM 2382 C C . CYS B 1 11 ? 19.27825 8.75525 -17.53228 1.000 21.28402 11 CYS B C 1
ATOM 2383 O O . CYS B 1 11 ? 19.66279 7.59074 -17.58500 1.000 21.32286 11 CYS B O 1
ATOM 2391 N N . LYS B 1 12 ? 17.99200 9.11064 -17.34026 1.000 21.93281 12 LYS B N 1
ATOM 2392 C CA . LYS B 1 12 ? 16.92342 8.12427 -17.19896 1.000 24.02153 12 LYS B CA 1
ATOM 2393 C C . LYS B 1 12 ? 16.65906 7.39103 -18.50561 1.000 20.65331 12 LYS B C 1
ATOM 2394 O O . LYS B 1 12 ? 16.49811 6.17094 -18.51219 1.000 20.94591 12 LYS B O 1
ATOM 2413 N N . THR B 1 13 ? 16.56217 8.11854 -19.60814 1.000 20.59696 13 THR B N 1
ATOM 2414 C CA . THR B 1 13 ? 16.29981 7.49812 -20.89433 1.000 20.46119 13 THR B CA 1
ATOM 2415 C C . THR B 1 13 ? 17.46099 6.61715 -21.34795 1.000 21.52534 13 THR B C 1
ATOM 2416 O O . THR B 1 13 ? 17.23514 5.48416 -21.82783 1.000 22.29553 13 THR B O 1
ATOM 2427 N N . THR B 1 14 ? 18.72364 7.06855 -21.15112 1.000 20.91294 14 THR B N 1
ATOM 2428 C CA . THR B 1 14 ? 19.84491 6.18678 -21.51432 1.000 23.61040 14 THR B CA 1
ATOM 2429 C C . THR B 1 14 ? 19.83627 4.89265 -20.69650 1.000 21.11416 14 THR B C 1
ATOM 2430 O O . THR B 1 14 ? 19.99608 3.76464 -21.21905 1.000 22.44589 14 THR B O 1
ATOM 2441 N N . TYR B 1 15 ? 19.61333 5.00787 -19.40201 1.000 21.13632 15 TYR B N 1
ATOM 2442 C CA . TYR B 1 15 ? 19.44281 3.78481 -18.60290 1.000 21.13646 15 TYR B CA 1
ATOM 2443 C C . TYR B 1 15 ? 18.32844 2.85134 -19.10858 1.000 22.12658 15 TYR B C 1
ATOM 2444 O O . TYR B 1 15 ? 18.54312 1.61517 -19.18459 1.000 20.89957 15 TYR B O 1
ATOM 2462 N N . GLU B 1 16 ? 17.12118 3.41808 -19.43357 1.000 20.59580 16 GLU B N 1
ATOM 2463 C CA . GLU B 1 16 ? 16.02327 2.59580 -19.93736 1.000 20.34200 16 GLU B CA 1
ATOM 2464 C C . GLU B 1 16 ? 16.34574 1.98993 -21.30194 1.000 20.42532 16 GLU B C 1
ATOM 2465 O O . GLU B 1 16 ? 15.94409 0.86457 -21.60506 1.000 20.22788 16 GLU B O 1
ATOM 2477 N N . GLU B 1 17 ? 17.10963 2.68434 -22.13176 1.000 21.17525 17 GLU B N 1
ATOM 2478 C CA . GLU B 1 17 ? 17.50575 2.11013 -23.41587 1.000 20.47821 17 GLU B CA 1
ATOM 2479 C C . GLU B 1 17 ? 18.40698 0.88416 -23.24187 1.000 20.66871 17 GLU B C 1
ATOM 2480 O O . GLU B 1 17 ? 18.43352 0.00692 -24.12720 1.000 22.80954 17 GLU B O 1
ATOM 2492 N N . ILE B 1 18 ? 19.12358 0.78471 -22.11961 1.000 20.86689 18 ILE B N 1
ATOM 2493 C CA . ILE B 1 18 ? 19.84379 -0.47207 -21.82749 1.000 24.28308 18 ILE B CA 1
ATOM 2494 C C . ILE B 1 18 ? 18.90578 -1.50372 -21.17534 1.000 23.38903 18 ILE B C 1
ATOM 2495 O O . ILE B 1 18 ? 18.79132 -2.67408 -21.61049 1.000 24.53767 18 ILE B O 1
ATOM 2511 N N . LYS B 1 19 ? 18.24498 -1.09106 -20.08092 1.000 22.90769 19 LYS B N 1
ATOM 2512 C CA . LYS B 1 19 ? 17.42331 -2.03108 -19.31389 1.000 23.73949 19 LYS B CA 1
ATOM 2513 C C . LYS B 1 19 ? 16.39602 -2.74465 -20.17744 1.000 24.55006 19 LYS B C 1
ATOM 2514 O O . LYS B 1 19 ? 16.32531 -4.00179 -20.15116 1.000 24.51179 19 LYS B O 1
ATOM 2533 N N . LYS B 1 20 ? 15.57931 -1.95775 -20.91992 1.000 20.85921 20 LYS B N 1
ATOM 2534 C CA . LYS B 1 20 ? 14.45872 -2.47594 -21.67532 1.000 21.91058 20 LYS B CA 1
ATOM 2535 C C . LYS B 1 20 ? 14.82790 -2.85463 -23.08912 1.000 21.13689 20 LYS B C 1
ATOM 2536 O O . LYS B 1 20 ? 14.26851 -3.83812 -23.63626 1.000 19.86505 20 LYS B O 1
ATOM 2555 N N . ASP B 1 21 ? 15.72288 -2.09799 -23.71333 1.000 20.11557 21 ASP B N 1
ATOM 2556 C CA . ASP B 1 21 ? 15.96217 -2.34919 -25.12753 1.000 20.12702 21 ASP B CA 1
ATOM 2557 C C . ASP B 1 21 ? 17.32812 -2.95066 -25.44805 1.000 20.41554 21 ASP B C 1
ATOM 2558 O O . ASP B 1 21 ? 17.59731 -3.21966 -26.61737 1.000 21.06417 21 ASP B O 1
ATOM 2567 N N . LYS B 1 22 ? 18.19909 -3.10823 -24.46877 1.000 20.63199 22 LYS B N 1
ATOM 2568 C CA . LYS B 1 22 ? 19.55965 -3.69029 -24.64156 1.000 20.95126 22 LYS B CA 1
ATOM 2569 C C . LYS B 1 22 ? 20.38179 -2.96944 -25.71123 1.000 21.75638 22 LYS B C 1
ATOM 2570 O O . LYS B 1 22 ? 21.09294 -3.56369 -26.49842 1.000 21.28332 22 LYS B O 1
ATOM 2589 N N . LYS B 1 23 ? 20.26903 -1.65880 -25.77028 1.000 22.98762 23 LYS B N 1
ATOM 2590 C CA . LYS B 1 23 ? 20.94916 -0.91128 -26.83864 1.000 24.80974 23 LYS B CA 1
ATOM 2591 C C . LYS B 1 23 ? 22.40049 -0.58679 -26.52135 1.000 25.34620 23 LYS B C 1
ATOM 2592 O O . LYS B 1 23 ? 23.20398 -0.33496 -27.44487 1.000 25.21223 23 LYS B O 1
ATOM 2611 N N . HIS B 1 24 ? 22.76632 -0.55236 -25.24826 1.000 24.01936 24 HIS B N 1
ATOM 2612 C C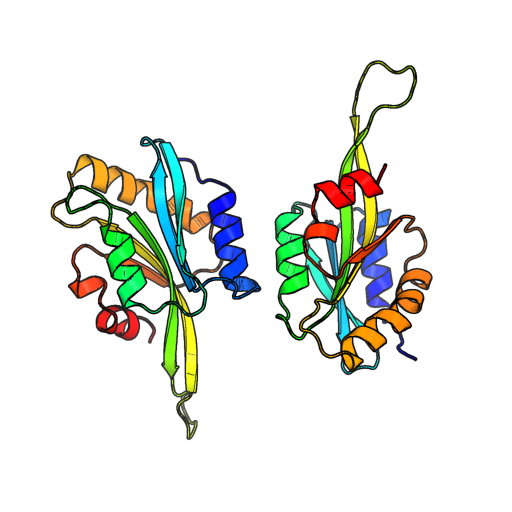A . HIS B 1 24 ? 24.08954 -0.10184 -24.88265 1.000 22.86873 24 HIS B CA 1
ATOM 2613 C C . HIS B 1 24 ? 24.59008 -1.02232 -23.79627 1.000 23.65590 24 HIS B C 1
ATOM 2614 O O . HIS B 1 24 ? 23.78944 -1.64646 -23.11375 1.000 24.62682 24 HIS B O 1
ATOM 2628 N N . ARG B 1 25 ? 25.93155 -1.07271 -23.60880 1.000 22.85661 25 ARG B N 1
ATOM 2629 C CA . ARG B 1 25 ? 26.50929 -1.89683 -22.54036 1.000 22.76038 25 ARG B CA 1
ATOM 2630 C C . ARG B 1 25 ? 26.71437 -1.11154 -21.25434 1.000 22.85007 25 ARG B C 1
ATOM 2631 O O . ARG B 1 25 ? 26.52710 -1.69294 -20.17652 1.000 22.87467 25 ARG B O 1
ATOM 2652 N N . TYR B 1 26 ? 27.08618 0.18805 -21.32705 1.000 22.91818 26 TYR B N 1
ATOM 2653 C CA . TYR B 1 26 ? 27.30511 0.96228 -20.11394 1.000 23.02471 26 TYR B CA 1
ATOM 2654 C C . TYR B 1 26 ? 27.11083 2.44438 -20.34733 1.000 22.93545 26 TYR B C 1
ATOM 2655 O O . TYR B 1 26 ? 26.93888 2.92051 -21.46589 1.000 22.83421 26 TYR B O 1
ATOM 2673 N N . VAL B 1 27 ? 27.08745 3.15647 -19.24320 1.000 22.98293 27 VAL B N 1
ATOM 2674 C CA . VAL B 1 27 ? 27.06231 4.61004 -19.25114 1.000 22.97090 27 VAL B CA 1
ATOM 2675 C C . VAL B 1 27 ? 27.94923 5.14332 -18.13174 1.000 23.28581 27 VAL B C 1
ATOM 2676 O O . VAL B 1 27 ? 27.92221 4.64287 -17.00093 1.000 23.35925 27 VAL B O 1
ATOM 2689 N N . ILE B 1 28 ? 28.65155 6.24787 -18.41497 1.000 23.47101 28 ILE B N 1
ATOM 2690 C CA . ILE B 1 28 ? 29.45851 6.94250 -17.42036 1.000 23.77107 28 ILE B CA 1
ATOM 2691 C C . ILE B 1 28 ? 28.79791 8.29197 -17.21251 1.000 23.61439 28 ILE B C 1
ATOM 2692 O O . ILE B 1 28 ? 28.51487 8.96447 -18.19366 1.000 23.48820 28 ILE B O 1
ATOM 2708 N N . PHE B 1 29 ? 28.55594 8.66926 -15.96607 1.000 23.64419 29 PHE B N 1
ATOM 2709 C CA . PHE B 1 29 ? 27.89119 9.90755 -15.60080 1.000 23.51796 29 PHE B CA 1
ATOM 2710 C C . PHE B 1 29 ? 28.88561 10.80399 -14.85616 1.000 23.87552 29 PHE B C 1
ATOM 2711 O O . PHE B 1 29 ? 29.88821 10.34222 -14.30381 1.000 24.19298 29 PHE B O 1
ATOM 2728 N N . TYR B 1 30 ? 28.55397 12.09722 -14.80250 1.000 23.83149 30 TYR B N 1
ATOM 2729 C CA . TYR B 1 30 ? 29.39479 13.07042 -14.11785 1.000 24.15751 30 TYR B CA 1
ATOM 2730 C C . TYR B 1 30 ? 28.54463 14.23155 -13.59871 1.000 24.02360 30 TYR B C 1
ATOM 2731 O O . TYR B 1 30 ? 27.42169 14.42930 -14.02725 1.000 23.70038 30 TYR B O 1
ATOM 2749 N N . ILE B 1 31 ? 29.05991 14.94826 -12.61454 1.000 24.28921 31 ILE B N 1
ATOM 2750 C CA . ILE B 1 31 ? 28.39551 16.14425 -12.09749 1.000 24.22770 31 ILE B CA 1
ATOM 2751 C C . ILE B 1 31 ? 28.88012 17.35974 -12.87939 1.000 24.35517 31 ILE B C 1
ATOM 2752 O O . ILE B 1 31 ? 30.02624 17.77327 -12.72881 1.000 24.92818 31 ILE B O 1
ATOM 2768 N N . ARG B 1 32 ? 27.99187 17.96803 -13.65800 1.000 24.09792 32 ARG B N 1
ATOM 2769 C CA . ARG B 1 32 ? 28.34701 19.0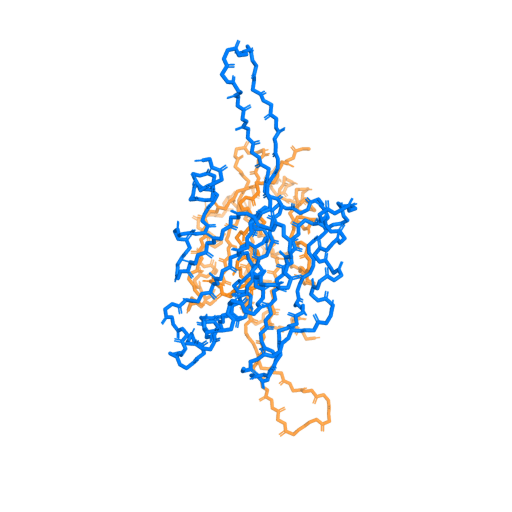7874 -14.53398 1.000 26.27826 32 ARG B CA 1
ATOM 2770 C C . ARG B 1 32 ? 28.28542 20.36957 -13.73724 1.000 24.57599 32 ARG B C 1
ATOM 2771 O O . ARG B 1 32 ? 27.20168 20.76459 -13.27884 1.000 24.15698 32 ARG B O 1
ATOM 2792 N N . ASP B 1 33 ? 29.46785 21.00807 -13.55252 1.000 25.38402 33 ASP B N 1
ATOM 2793 C CA . ASP B 1 33 ? 29.54679 22.34304 -12.95283 1.000 27.24131 33 ASP B CA 1
ATOM 2794 C C . ASP B 1 33 ? 28.92302 22.37271 -11.56916 1.000 28.48019 33 ASP B C 1
ATOM 2795 O O . ASP B 1 33 ? 28.19135 23.28392 -11.21319 1.000 29.87612 33 ASP B O 1
ATOM 2804 N N . GLU B 1 34 ? 29.20236 21.33785 -10.78938 1.000 25.97838 34 GLU B N 1
ATOM 2805 C CA . GLU B 1 34 ? 28.78479 21.20382 -9.40022 1.000 25.98806 34 GLU B CA 1
ATOM 2806 C C . GLU B 1 34 ? 27.26602 21.24766 -9.19613 1.000 27.91155 34 GLU B C 1
ATOM 2807 O O . GLU B 1 34 ? 26.82070 21.38587 -8.04144 1.000 31.68436 34 GLU B O 1
ATOM 2819 N N . LYS B 1 35 ? 26.44684 21.11024 -10.25803 1.000 24.71287 35 LYS B N 1
ATOM 2820 C CA . LYS B 1 35 ? 25.00272 21.30578 -10.10221 1.000 27.34360 35 LYS B CA 1
ATOM 2821 C C . LYS B 1 35 ? 24.09291 20.27943 -10.78672 1.000 29.28455 35 LYS B C 1
ATOM 2822 O O . LYS B 1 35 ? 22.90426 20.22387 -10.45337 1.000 24.90837 35 LYS B O 1
ATOM 2841 N N . GLN B 1 36 ? 24.55401 19.51716 -11.76011 1.000 26.00353 36 GLN B N 1
ATOM 2842 C CA . GLN B 1 36 ? 23.66704 18.64445 -12.49977 1.000 28.71166 36 GLN B CA 1
ATOM 2843 C C . GLN B 1 36 ? 24.39278 17.37002 -12.90199 1.000 25.63861 36 GLN B C 1
ATOM 2844 O O . GLN B 1 36 ? 25.55859 17.41508 -13.27838 1.000 30.81962 36 GLN B O 1
ATOM 2858 N N . ILE B 1 37 ? 23.71998 16.22326 -12.79541 1.000 28.30888 37 ILE B N 1
ATOM 2859 C CA . ILE B 1 37 ? 24.28582 14.95059 -13.26318 1.000 25.44547 37 ILE B CA 1
ATOM 2860 C C . ILE B 1 37 ? 23.90821 14.78517 -14.73392 1.000 23.06983 37 ILE B C 1
ATOM 2861 O O . ILE B 1 37 ? 22.71273 14.89947 -15.09460 1.000 25.17212 37 ILE B O 1
ATOM 2877 N N . ASP B 1 38 ? 24.93828 14.58650 -15.58730 1.000 22.96578 38 ASP B N 1
ATOM 2878 C CA . ASP B 1 38 ? 24.73989 14.42084 -17.00853 1.000 23.19739 38 ASP B CA 1
ATOM 2879 C C . ASP B 1 38 ? 25.51613 13.21149 -17.52830 1.000 22.90221 38 ASP B C 1
ATOM 2880 O O . ASP B 1 38 ? 26.49398 12.71081 -16.90966 1.000 23.16029 38 ASP B O 1
ATOM 2889 N N . VAL B 1 39 ? 25.10441 12.77546 -18.74197 1.000 22.71379 39 VAL B N 1
ATOM 2890 C CA . VAL B 1 39 ? 25.76784 11.63517 -19.38727 1.000 22.79291 39 VAL B CA 1
ATOM 2891 C C . VAL B 1 39 ? 27.05921 12.12741 -20.02395 1.000 23.12602 39 VAL B C 1
ATOM 2892 O O . VAL B 1 39 ? 27.04189 13.15795 -20.68781 1.000 23.32932 39 VAL B O 1
ATOM 2905 N N . GLU B 1 40 ? 28.17169 11.38102 -19.84964 1.000 23.39635 40 GLU B N 1
ATOM 2906 C CA . GLU B 1 40 ? 29.47996 11.66735 -20.41465 1.000 23.75371 40 GLU B CA 1
ATOM 2907 C C . GLU B 1 40 ? 29.87634 10.69950 -21.51267 1.000 23.79863 40 GLU B C 1
ATOM 2908 O O . GLU B 1 40 ? 30.31103 11.14235 -22.57026 1.000 23.92597 40 GLU B O 1
ATOM 2920 N N . VAL B 1 41 ? 29.64746 9.36975 -21.32699 1.000 23.69062 41 VAL B N 1
ATOM 2921 C CA . VAL B 1 41 ? 30.07601 8.36105 -22.29321 1.000 23.76564 41 VAL B CA 1
ATOM 2922 C C . VAL B 1 41 ? 28.98021 7.32774 -22.39476 1.000 23.42048 41 VAL B C 1
ATOM 2923 O O . VAL B 1 41 ? 28.41905 6.94385 -21.37163 1.000 23.27916 41 VAL B O 1
ATOM 2936 N N . ILE B 1 42 ? 28.66727 6.91444 -23.60693 1.000 23.30336 42 ILE B N 1
ATOM 2937 C CA . ILE B 1 42 ? 27.74075 5.79805 -23.87634 1.000 23.01628 42 ILE B CA 1
ATOM 2938 C C . ILE B 1 42 ? 28.55131 4.72494 -24.60103 1.000 23.22826 42 ILE B C 1
ATOM 2939 O O . ILE B 1 42 ? 28.94699 4.90475 -25.75514 1.000 23.34660 42 ILE B O 1
ATOM 2955 N N . GLY B 1 43 ? 28.70616 3.56039 -23.95726 1.000 23.27276 43 GLY B N 1
ATOM 2956 C CA . GLY B 1 43 ? 29.47428 2.44419 -24.52869 1.000 23.49691 43 GLY B CA 1
ATOM 2957 C C . GLY B 1 43 ? 28.57491 1.52661 -25.34618 1.000 23.22980 43 GLY B C 1
ATOM 2958 O O . GLY B 1 43 ? 27.46349 1.20819 -24.92502 1.000 22.91146 43 GLY B O 1
ATOM 2962 N N . ASP B 1 44 ? 29.01866 1.19774 -26.55522 1.000 25.40516 44 ASP B N 1
ATOM 2963 C CA . ASP B 1 44 ? 28.28240 0.29066 -27.43794 1.000 25.85361 44 ASP B CA 1
ATOM 2964 C C . ASP B 1 44 ? 27.99408 -1.05043 -26.76399 1.000 23.20489 44 ASP B C 1
ATOM 2965 O O . ASP B 1 44 ? 28.61015 -1.42798 -25.78213 1.000 23.28960 44 ASP B O 1
ATOM 2974 N N . ARG B 1 45 ? 26.99238 -1.75678 -27.29070 1.000 24.42544 45 ARG B N 1
ATOM 2975 C CA . ARG B 1 45 ? 26.52419 -3.00054 -26.66209 1.000 25.12987 45 ARG B CA 1
ATOM 2976 C C . ARG B 1 45 ? 27.61180 -4.06406 -26.62473 1.000 23.07310 45 ARG B C 1
ATOM 2977 O O . ARG B 1 45 ? 27.76679 -4.75725 -25.60944 1.000 23.15779 45 ARG B O 1
ATOM 2998 N N . ASN B 1 46 ? 28.45471 -4.13728 -27.66689 1.000 23.33217 46 ASN B N 1
ATOM 2999 C CA . ASN B 1 46 ? 29.56116 -5.12317 -27.73782 1.000 29.12059 46 ASN B CA 1
ATOM 3000 C C . ASN B 1 46 ? 30.76901 -4.77359 -26.87105 1.000 26.25306 46 ASN B C 1
ATOM 3001 O O . ASN B 1 46 ? 31.71995 -5.56163 -26.83904 1.000 24.43881 46 ASN B O 1
ATOM 3012 N N . ALA B 1 47 ? 30.78808 -3.61897 -26.19646 1.000 26.44114 47 ALA B N 1
ATOM 3013 C CA . ALA B 1 47 ? 31.94068 -3.21424 -25.40792 1.000 24.40513 47 ALA B CA 1
ATOM 3014 C C . ALA B 1 47 ? 32.15226 -4.18512 -24.26846 1.000 24.54006 47 ALA B C 1
ATOM 3015 O O . ALA B 1 47 ? 31.23893 -4.92322 -23.86893 1.000 24.28938 47 ALA B O 1
ATOM 3022 N N . GLU B 1 48 ? 33.39930 -4.23944 -23.80796 1.000 24.97440 48 GLU B N 1
ATOM 3023 C CA . GLU B 1 48 ? 33.80635 -5.09784 -22.70619 1.000 25.20029 48 GLU B CA 1
ATOM 3024 C C . GLU B 1 48 ? 34.21444 -4.26458 -21.49888 1.000 25.34129 48 GLU B C 1
ATOM 3025 O O . GLU B 1 48 ? 34.22216 -3.01216 -21.53518 1.000 25.27093 48 GLU B O 1
ATOM 3037 N N . TYR B 1 49 ? 34.50237 -4.97074 -20.40403 1.000 25.54500 49 TYR B N 1
ATOM 3038 C CA . TYR B 1 49 ? 34.58450 -4.30258 -19.11761 1.000 25.61132 49 TYR B CA 1
ATOM 3039 C C . TYR B 1 49 ? 35.83674 -3.44328 -19.03330 1.000 26.00247 49 TYR B C 1
ATOM 3040 O O . TYR B 1 49 ? 35.84082 -2.43967 -18.32343 1.000 25.99286 49 TYR B O 1
ATOM 3059 N N . ASP B 1 50 ? 36.95857 -3.89473 -19.62739 1.000 26.39833 50 ASP B N 1
ATOM 3060 C CA . ASP B 1 50 ? 38.16536 -3.05208 -19.61088 1.000 26.79142 50 ASP B CA 1
ATOM 3061 C C . ASP B 1 50 ? 37.87634 -1.65444 -20.13471 1.000 26.57294 50 ASP B C 1
ATOM 3062 O O . ASP B 1 50 ? 38.49598 -0.68596 -19.67452 1.000 26.77847 50 ASP B O 1
ATOM 3071 N N . SER B 1 51 ? 37.01872 -1.54297 -21.16292 1.000 26.20304 51 SER B N 1
ATOM 3072 C CA . SER B 1 51 ? 36.69869 -0.22888 -21.72466 1.000 26.00681 51 SER B CA 1
ATOM 3073 C C . SER B 1 51 ? 35.97447 0.67190 -20.71620 1.000 27.50030 51 SER B C 1
ATOM 3074 O O . SER B 1 51 ? 36.30362 1.87895 -20.56708 1.000 25.84089 51 SER B O 1
ATOM 3082 N N . PHE B 1 52 ? 35.01233 0.08257 -19.98419 1.000 25.47781 52 PHE B N 1
ATOM 3083 C CA . PHE B 1 52 ? 34.31826 0.79509 -18.91272 1.000 25.27651 52 PHE B CA 1
ATOM 3084 C C . PHE B 1 52 ? 35.30699 1.29809 -17.86875 1.000 25.66472 52 PHE B C 1
ATOM 3085 O O . PHE B 1 52 ? 35.28798 2.47153 -17.50974 1.000 25.64635 52 PHE B O 1
ATOM 3102 N N . LEU B 1 53 ? 36.26949 0.44882 -17.44285 1.000 26.06363 53 LEU B N 1
ATOM 3103 C CA . LEU B 1 53 ? 37.24818 0.90215 -16.43040 1.000 26.47206 53 LEU B CA 1
ATOM 3104 C C . LEU B 1 53 ? 38.12669 2.04338 -16.95569 1.000 26.70229 53 LEU B C 1
ATOM 3105 O O . LEU B 1 53 ? 38.50739 2.97570 -16.21471 1.000 26.86628 53 LEU B O 1
ATOM 3121 N N . GLU B 1 54 ? 38.47326 1.97724 -18.23464 1.000 26.74289 54 GLU B N 1
ATOM 3122 C CA . GLU B 1 54 ? 39.28659 3.03392 -18.80294 1.000 26.97650 54 GLU B CA 1
ATOM 3123 C C . GLU B 1 54 ? 38.50944 4.34366 -18.93314 1.000 26.65150 54 GLU B C 1
ATOM 3124 O O . GLU B 1 54 ? 39.09657 5.43917 -18.80767 1.000 26.85490 54 GLU B O 1
ATOM 3136 N N . ASP B 1 55 ? 37.19528 4.25004 -19.11597 1.000 26.17108 55 ASP B N 1
ATOM 3137 C CA . ASP B 1 55 ? 36.37736 5.44145 -19.28879 1.000 25.86044 55 ASP B CA 1
ATOM 3138 C C . ASP B 1 55 ? 36.02253 6.08299 -17.95630 1.000 27.34898 55 ASP B C 1
ATOM 3139 O O . ASP B 1 55 ? 35.99217 7.31996 -17.85424 1.000 25.79800 55 ASP B O 1
ATOM 3148 N N . ILE B 1 56 ? 35.75660 5.27389 -16.92009 1.000 25.79025 56 ILE B N 1
ATOM 3149 C CA . ILE B 1 56 ? 35.33923 5.87742 -15.65588 1.000 25.73891 56 ILE B CA 1
ATOM 3150 C C . ILE B 1 56 ? 36.45291 6.63662 -14.97182 1.000 26.16612 56 ILE B C 1
ATOM 3151 O O . ILE B 1 56 ? 36.17187 7.43245 -14.07665 1.000 26.14502 56 ILE B O 1
ATOM 3167 N N . GLN B 1 57 ? 37.72526 6.37343 -15.33042 1.000 27.48161 57 GLN B N 1
ATOM 3168 C CA . GLN B 1 57 ? 38.89771 7.08616 -14.78712 1.000 27.03662 57 GLN B CA 1
ATOM 3169 C C . GLN B 1 57 ? 39.42526 8.18592 -15.69875 1.000 27.14712 57 GLN B C 1
ATOM 3170 O O . GLN B 1 57 ? 40.47802 8.76391 -15.41174 1.000 27.55375 57 GLN B O 1
ATOM 3184 N N . LYS B 1 58 ? 38.76328 8.44313 -16.81624 1.000 27.56244 58 LYS B N 1
ATOM 3185 C CA . LYS B 1 58 ? 39.31701 9.31193 -17.84742 1.000 26.97454 58 LYS B CA 1
ATOM 3186 C C . LYS B 1 58 ? 39.49427 10.76644 -17.39920 1.000 27.57253 58 LYS B C 1
ATOM 3187 O O . LYS B 1 58 ? 40.32155 11.48757 -17.99520 1.000 28.36602 58 LYS B O 1
ATOM 3206 N N . GLY B 1 59 ? 38.80692 11.18883 -16.32484 1.000 26.90434 59 GLY B N 1
ATOM 3207 C CA . GLY B 1 59 ? 39.05795 12.50722 -15.75834 1.000 34.95575 59 GLY B CA 1
ATOM 3208 C C . GLY B 1 59 ? 40.35943 12.63232 -14.95673 1.000 30.93669 59 GLY B C 1
ATOM 3209 O O . GLY B 1 59 ? 40.75816 13.74582 -14.68583 1.000 28.19117 59 GLY B O 1
ATOM 3213 N N . GLY B 1 60 ? 41.00490 11.53290 -14.57522 1.000 29.55548 60 GLY B N 1
ATOM 3214 C CA . GLY B 1 60 ? 42.23399 11.53417 -13.84176 1.000 28.34795 60 GLY B CA 1
ATOM 3215 C C . GLY B 1 60 ? 42.02496 11.37384 -12.35353 1.000 28.92373 60 GLY B C 1
ATOM 3216 O O . GLY B 1 60 ? 40.89818 11.33739 -11.85467 1.000 28.03392 60 GLY B O 1
ATOM 3220 N N . PRO B 1 61 ? 43.13069 11.27146 -11.61205 1.000 32.55992 61 PRO B N 1
ATOM 3221 C CA . PRO B 1 61 ? 43.02755 10.98564 -10.16784 1.000 33.37845 61 PRO B CA 1
ATOM 3222 C C . PRO B 1 61 ? 42.31591 12.07577 -9.35758 1.000 39.19248 61 PRO B C 1
ATOM 3223 O O . PRO B 1 61 ? 41.95373 11.81497 -8.19581 1.000 42.01331 61 PRO B O 1
ATOM 3234 N N . GLY B 1 62 ? 42.14878 13.28360 -9.90074 1.000 33.79920 62 GLY B N 1
ATOM 3235 C CA . GLY B 1 62 ? 41.39107 14.32774 -9.22764 1.000 36.59083 62 GLY B CA 1
ATOM 3236 C C . GLY B 1 62 ? 39.88289 14.31613 -9.45287 1.000 35.62654 62 GLY B C 1
ATOM 3237 O O . GLY B 1 62 ? 39.16198 15.13170 -8.88111 1.000 33.73284 62 GLY B O 1
ATOM 3241 N N . GLU B 1 63 ? 39.36802 13.39331 -10.25078 1.000 35.25317 63 GLU B N 1
ATOM 3242 C CA . GLU B 1 63 ? 37.96650 13.37246 -10.62413 1.000 30.66337 63 GLU B CA 1
ATOM 3243 C C . GLU B 1 63 ? 37.28683 12.14210 -10.02596 1.000 29.74067 63 GLU B C 1
ATOM 3244 O O . GLU B 1 63 ? 37.94570 11.21345 -9.56764 1.000 27.24826 63 GLU B O 1
ATOM 3256 N N . CYS B 1 64 ? 35.97234 12.23494 -9.94383 1.000 26.55278 64 CYS B N 1
ATOM 3257 C CA . CYS B 1 64 ? 35.02858 11.20021 -9.56961 1.000 26.99330 64 CYS B CA 1
ATOM 3258 C C . CYS B 1 64 ? 33.96223 11.11006 -10.65809 1.000 27.40128 64 CYS B C 1
ATOM 3259 O O . CYS B 1 64 ? 33.70214 12.07892 -11.39542 1.000 25.65791 64 CYS B O 1
ATOM 3267 N N . ARG B 1 65 ? 33.32269 9.93113 -10.71890 1.000 25.58677 65 ARG B N 1
ATOM 3268 C CA . ARG B 1 65 ? 32.30944 9.62054 -11.71437 1.000 25.15624 65 ARG B CA 1
ATOM 3269 C C . ARG B 1 65 ? 31.31123 8.61448 -11.12292 1.000 24.92004 65 ARG B C 1
ATOM 3270 O O . ARG B 1 65 ? 31.56956 7.96012 -10.08549 1.000 25.12861 65 ARG B O 1
ATOM 3291 N N . TYR B 1 66 ? 30.19994 8.44571 -11.84301 1.000 24.50846 66 TYR B N 1
ATOM 3292 C CA . TYR B 1 66 ? 29.27651 7.32264 -11.65231 1.000 24.26382 66 TYR B CA 1
ATOM 3293 C C . TYR B 1 66 ? 29.28354 6.41957 -12.89003 1.000 24.12361 66 TYR B C 1
ATOM 3294 O O . TYR B 1 66 ? 29.50176 6.88511 -14.01469 1.000 24.06736 66 TYR B O 1
ATOM 3312 N N . GLY B 1 67 ? 29.05292 5.09617 -12.69436 1.000 24.08947 67 GLY B N 1
ATOM 3313 C CA . GLY B 1 67 ? 28.97669 4.22583 -13.85119 1.000 23.95049 67 GLY B CA 1
ATOM 3314 C C . GLY B 1 67 ? 27.89933 3.15667 -13.77914 1.000 23.67084 67 GLY B C 1
ATOM 3315 O O . GLY B 1 67 ? 27.66034 2.64434 -12.70221 1.000 23.73958 67 GLY B O 1
ATOM 3319 N N . LEU B 1 68 ? 27.26955 2.84231 -14.90638 1.000 23.38307 68 LEU B N 1
ATOM 3320 C CA . LEU B 1 68 ? 26.24991 1.80404 -15.06195 1.000 23.10986 68 LEU B CA 1
ATOM 3321 C C . LEU B 1 68 ? 26.71241 0.83402 -16.13365 1.000 23.15640 68 LEU B C 1
ATOM 3322 O O . LEU B 1 68 ? 27.03032 1.29063 -17.25078 1.000 23.13570 68 LEU B O 1
ATOM 3338 N N . PHE B 1 69 ? 26.68310 -0.51645 -15.80498 1.000 23.22289 69 PHE B N 1
ATOM 3339 C CA . PHE B 1 69 ? 27.22343 -1.56258 -16.66151 1.000 23.33416 69 PHE B CA 1
ATOM 3340 C C . PHE B 1 69 ? 26.32245 -2.77142 -16.59431 1.000 23.14126 69 PHE B C 1
ATOM 3341 O O . PHE B 1 69 ? 25.91345 -3.13494 -15.50475 1.000 23.15640 69 PHE B O 1
ATOM 3358 N N . ASP B 1 70 ? 26.05034 -3.39322 -17.73488 1.000 22.99189 70 ASP B N 1
ATOM 3359 C CA . ASP B 1 70 ? 25.17225 -4.59778 -17.83604 1.000 22.80360 70 ASP B CA 1
ATOM 3360 C C . ASP B 1 70 ? 26.08678 -5.82619 -17.85335 1.000 23.13049 70 ASP B C 1
ATOM 3361 O O . ASP B 1 70 ? 26.54382 -6.27777 -18.88819 1.000 23.20219 70 ASP B O 1
ATOM 3370 N N . PHE B 1 71 ? 26.38150 -6.33767 -16.68814 1.000 23.36036 71 PHE B N 1
ATOM 3371 C CA . PHE B 1 71 ? 27.53457 -7.22159 -16.47900 1.000 23.78262 71 PHE B CA 1
ATOM 3372 C C . PHE B 1 71 ? 27.13686 -8.68125 -16.68777 1.000 23.76308 71 PHE B C 1
ATOM 3373 O O . PHE B 1 71 ? 26.18682 -9.14061 -16.05827 1.000 23.69540 71 PHE B O 1
ATOM 3390 N N . GLU B 1 72 ? 27.92213 -9.42021 -17.49917 1.000 23.98021 72 GLU B N 1
ATOM 3391 C CA . GLU B 1 72 ? 27.66694 -10.81740 -17.87753 1.000 23.99721 72 GLU B CA 1
ATOM 3392 C C . GLU B 1 72 ? 28.46067 -11.76396 -17.01338 1.000 24.42666 72 GLU B C 1
ATOM 3393 O O . GLU B 1 72 ? 29.63431 -11.51548 -16.75868 1.000 24.79713 72 GLU B O 1
ATOM 3405 N N . TYR B 1 73 ? 27.82448 -12.87299 -16.60103 1.000 24.39792 73 TYR B N 1
ATOM 3406 C CA . TYR B 1 73 ? 28.53612 -13.88689 -15.84000 1.000 24.82831 73 TYR B CA 1
ATOM 3407 C C . TYR B 1 73 ? 27.79256 -15.20891 -15.94674 1.000 24.74935 73 TYR B C 1
ATOM 3408 O O . TYR B 1 73 ? 26.63550 -15.25660 -16.34296 1.000 24.35283 73 TYR B O 1
ATOM 3426 N N . MET B 1 74 ? 28.48274 -16.28193 -15.57536 1.000 25.15606 74 MET B N 1
ATOM 3427 C CA . MET B 1 74 ? 27.89088 -17.63110 -15.62806 1.000 25.15283 74 MET B CA 1
ATOM 3428 C C . MET B 1 74 ? 27.29718 -17.99532 -14.27824 1.000 25.20849 74 MET B C 1
ATOM 3429 O O . MET B 1 74 ? 27.88901 -17.70939 -13.22921 1.000 26.91233 74 MET B O 1
ATOM 3443 N N . HIS B 1 75 ? 26.15203 -18.66605 -14.30836 1.000 24.95455 75 HIS B N 1
ATOM 3444 C CA . HIS B 1 75 ? 25.40250 -18.96131 -13.09994 1.000 25.72784 75 HIS B CA 1
ATOM 3445 C C . HIS B 1 75 ? 24.79279 -20.35587 -13.24293 1.000 24.97895 75 HIS B C 1
ATOM 3446 O O . HIS B 1 75 ? 24.40429 -20.75814 -14.33875 1.000 24.75821 75 HIS B O 1
ATOM 3460 N N . GLN B 1 76 ? 24.66328 -21.04621 -12.11611 1.000 25.24348 76 GLN B N 1
ATOM 3461 C CA . GLN B 1 76 ? 24.02940 -22.37078 -12.06181 1.000 25.29540 76 GLN B CA 1
ATOM 3462 C C . GLN B 1 76 ? 23.01909 -22.39867 -10.92879 1.000 25.21907 76 GLN B C 1
ATOM 3463 O O . GLN B 1 76 ? 23.39903 -22.28396 -9.75679 1.000 26.38232 76 GLN B O 1
ATOM 3477 N N . CYS B 1 77 ? 21.75280 -22.65154 -11.26440 1.000 27.08814 77 CYS B N 1
ATOM 3478 C CA . CYS B 1 77 ? 20.69686 -22.60558 -10.26781 1.000 30.09570 77 CYS B CA 1
ATOM 3479 C C . CYS B 1 77 ? 20.69016 -23.87811 -9.46152 1.000 33.38107 77 CYS B C 1
ATOM 3480 O O . CYS B 1 77 ? 21.03603 -24.95492 -9.96490 1.000 31.90876 77 CYS B O 1
ATOM 3488 N N . GLN B 1 78 ? 20.26127 -23.76293 -8.20923 1.000 30.89033 78 GLN B N 1
ATOM 3489 C CA . GLN B 1 78 ? 20.30293 -24.92434 -7.33259 1.000 37.54233 78 GLN B CA 1
ATOM 3490 C C . GLN B 1 78 ? 19.51318 -26.08998 -7.92851 1.000 33.05105 78 GLN B C 1
ATOM 3491 O O . GLN B 1 78 ? 18.41434 -25.90945 -8.46150 1.000 29.31862 78 GLN B O 1
ATOM 3505 N N . GLY B 1 79 ? 20.10084 -27.28089 -7.84912 1.000 26.97287 79 GLY B N 1
ATOM 3506 C CA . GLY B 1 79 ? 19.47314 -28.49216 -8.32301 1.000 31.36179 79 GLY B CA 1
ATOM 3507 C C . GLY B 1 79 ? 19.58204 -28.74354 -9.80890 1.000 35.43094 79 GLY B C 1
ATOM 3508 O O . GLY B 1 79 ? 19.20421 -29.84272 -10.26262 1.000 33.85636 79 GLY B O 1
ATOM 3512 N N . THR B 1 80 ? 20.04618 -27.76783 -10.59667 1.000 32.66180 80 THR B N 1
ATOM 3513 C CA . THR B 1 80 ? 20.12252 -27.96581 -12.03892 1.000 29.66832 80 THR B CA 1
ATOM 3514 C C . THR B 1 80 ? 21.44401 -28.63119 -12.40402 1.000 33.11463 80 THR B C 1
ATOM 3515 O O . THR B 1 80 ? 22.36485 -28.69550 -11.59244 1.000 40.45180 80 THR B O 1
ATOM 3526 N N . SER B 1 81 ? 21.55639 -29.06939 -13.66652 1.000 32.60626 81 SER B N 1
ATOM 3527 C CA . SER B 1 81 ? 22.69470 -29.85048 -14.15984 1.000 32.48656 81 SER B CA 1
ATOM 3528 C C . SER B 1 81 ? 23.51643 -29.06051 -15.20171 1.000 35.37856 81 SER B C 1
ATOM 3529 O O . SER B 1 81 ? 24.19594 -29.64606 -16.06260 1.000 26.64068 81 SER B O 1
ATOM 3537 N N . GLU B 1 82 ? 23.44299 -27.71795 -15.15208 1.000 29.73557 82 GLU B N 1
ATOM 3538 C CA . GLU B 1 82 ? 24.05473 -26.85259 -16.15963 1.000 26.03622 82 GLU B CA 1
ATOM 3539 C C . GLU B 1 82 ? 24.30278 -25.45564 -15.58514 1.000 29.96588 82 GLU B C 1
ATOM 3540 O O . GLU B 1 82 ? 23.64252 -25.05609 -14.62994 1.000 29.29734 82 GLU B O 1
ATOM 3552 N N . SER B 1 83 ? 25.32180 -24.76549 -16.12937 1.000 25.46027 83 SER B N 1
ATOM 3553 C CA . SER B 1 83 ? 25.68178 -23.39157 -15.79691 1.000 25.37009 83 SER B CA 1
ATOM 3554 C C . SER B 1 83 ? 25.45337 -22.55912 -17.05563 1.000 24.98488 83 SER B C 1
ATOM 3555 O O . SER B 1 83 ? 25.84948 -22.98122 -18.15560 1.000 25.50720 83 SER B O 1
ATOM 3563 N N . SER B 1 84 ? 24.79020 -21.38152 -16.90876 1.000 24.61028 84 SER B N 1
ATOM 3564 C CA . SER B 1 84 ? 24.38374 -20.60193 -18.05976 1.000 24.22600 84 SER B CA 1
ATOM 3565 C C . SER B 1 84 ? 24.69791 -19.12318 -17.83838 1.000 24.12374 84 SER B C 1
ATOM 3566 O O . SER B 1 84 ? 24.77787 -18.62501 -16.70839 1.000 24.21203 84 SER B O 1
ATOM 3574 N N . LYS B 1 85 ? 24.94251 -18.44010 -18.92735 1.000 23.97851 85 LYS B N 1
ATOM 3575 C CA . LYS B 1 85 ? 25.37625 -17.04252 -18.82422 1.000 28.45751 85 LYS B CA 1
ATOM 3576 C C . LYS B 1 85 ? 24.20341 -16.11445 -18.51938 1.000 23.50082 85 LYS B C 1
ATOM 3577 O O . LYS B 1 85 ? 23.11119 -16.28629 -19.04637 1.000 24.40018 85 LYS B O 1
ATOM 3596 N N . LYS B 1 86 ? 24.44153 -15.11403 -17.67933 1.000 27.00214 86 LYS B N 1
ATOM 3597 C CA . LYS B 1 86 ? 23.39584 -14.23670 -17.16958 1.000 25.81249 86 LYS B CA 1
ATOM 3598 C C . LYS B 1 86 ? 23.91610 -12.80020 -17.22874 1.000 23.17828 86 LYS B C 1
ATOM 3599 O O . LYS B 1 86 ? 25.07407 -12.57160 -17.51315 1.000 23.44905 86 LYS B O 1
ATOM 3618 N N . GLN B 1 87 ? 23.02964 -11.82760 -17.03955 1.000 22.85843 87 GLN B N 1
ATOM 3619 C CA . GLN B 1 87 ? 23.42076 -10.42009 -17.05460 1.000 22.82905 87 GLN B CA 1
ATOM 3620 C C . GLN B 1 87 ? 22.64184 -9.64965 -16.01051 1.000 22.67188 87 GLN B C 1
ATOM 3621 O O . GLN B 1 87 ? 21.45869 -9.93890 -15.78795 1.000 22.41966 87 GLN B O 1
ATOM 3635 N N . LYS B 1 88 ? 23.30816 -8.66621 -15.38538 1.000 22.83808 88 LYS B N 1
ATOM 3636 C CA . LYS B 1 88 ? 22.66981 -7.83532 -14.37321 1.000 22.73091 88 LYS B CA 1
ATOM 3637 C C . LYS B 1 88 ? 23.27855 -6.44167 -14.38041 1.000 22.78383 88 LYS B C 1
ATOM 3638 O O . LYS B 1 88 ? 24.52285 -6.29794 -14.42609 1.000 23.09714 88 LYS B O 1
ATOM 3657 N N . LEU B 1 89 ? 22.40222 -5.43288 -14.26527 1.000 23.11793 89 LEU B N 1
ATOM 3658 C CA . LEU B 1 89 ? 22.87559 -4.06647 -14.18102 1.000 22.55583 89 LEU B CA 1
ATOM 3659 C C . LEU B 1 89 ? 23.38478 -3.72955 -12.77067 1.000 23.46045 89 LEU B C 1
ATOM 3660 O O . LEU B 1 89 ? 22.80104 -4.13256 -11.75863 1.000 24.09447 89 LEU B O 1
ATOM 3676 N N . PHE B 1 90 ? 24.43754 -2.90402 -12.68476 1.000 23.08681 90 PHE B N 1
ATOM 3677 C CA . PHE B 1 90 ? 24.85210 -2.42517 -11.38358 1.000 23.35149 90 PHE B CA 1
ATOM 3678 C C . PHE B 1 90 ? 25.25097 -0.96309 -11.58942 1.000 23.35541 90 PHE B C 1
ATOM 3679 O O . PHE B 1 90 ? 25.52271 -0.54900 -12.71532 1.000 23.25883 90 PHE B O 1
ATOM 3696 N N . LEU B 1 91 ? 25.10826 -0.17160 -10.53614 1.000 23.43540 91 LEU B N 1
ATOM 3697 C CA . LEU B 1 91 ? 25.41690 1.27704 -10.56767 1.000 23.45719 91 LEU B CA 1
ATOM 3698 C C . LEU B 1 91 ? 26.50094 1.52430 -9.55250 1.000 23.88789 91 LEU B C 1
ATOM 3699 O O . LEU B 1 91 ? 26.30535 1.22707 -8.37606 1.000 24.03394 91 LEU B O 1
ATOM 3715 N N . MET B 1 92 ? 27.60814 2.11270 -9.99171 1.000 24.10410 92 MET B N 1
ATOM 3716 C CA . MET B 1 92 ? 28.80388 2.29363 -9.17495 1.000 24.55744 92 MET B CA 1
ATOM 3717 C C . MET B 1 92 ? 29.17273 3.77048 -9.10399 1.000 24.62827 92 MET B C 1
ATOM 3718 O O . MET B 1 92 ? 29.11199 4.47124 -10.11615 1.000 24.44657 92 MET B O 1
ATOM 3732 N N . SER B 1 93 ? 29.56601 4.20334 -7.91038 1.000 24.91650 93 SER B N 1
ATOM 3733 C CA . SER B 1 93 ? 30.23402 5.47570 -7.70481 1.000 25.11284 93 SER B CA 1
ATOM 3734 C C . SER B 1 93 ? 31.74237 5.26204 -7.61784 1.000 27.70279 93 SER B C 1
ATOM 3735 O O . SER B 1 93 ? 32.24632 4.31636 -6.96568 1.000 25.86700 93 SER B O 1
ATOM 3743 N N . TRP B 1 94 ? 32.48126 6.15039 -8.27987 1.000 25.68173 94 TRP B N 1
ATOM 3744 C CA . TRP B 1 94 ? 33.93759 6.04175 -8.31791 1.000 26.13441 94 TRP B CA 1
ATOM 3745 C C . TRP B 1 94 ? 34.53173 7.33424 -7.75736 1.000 31.59045 94 TRP B C 1
ATOM 3746 O O . TRP B 1 94 ? 34.51592 8.36916 -8.43197 1.000 26.26809 94 TRP B O 1
ATOM 3767 N N . CYS B 1 95 ? 35.06114 7.26458 -6.52220 1.000 32.55214 95 CYS B N 1
ATOM 3768 C CA . CYS B 1 95 ? 35.61417 8.41569 -5.80018 1.000 33.57912 95 CYS B CA 1
ATOM 3769 C C . CYS B 1 95 ? 36.95757 7.96447 -5.24689 1.000 33.66354 95 CYS B C 1
ATOM 3770 O O . CYS B 1 95 ? 37.05311 7.53873 -4.08283 1.000 33.88408 95 CYS B O 1
ATOM 3778 N N . PRO B 1 96 ? 38.02080 8.05719 -6.03651 1.000 29.45905 96 PRO B N 1
ATOM 3779 C CA . PRO B 1 96 ? 39.29083 7.47056 -5.61328 1.000 36.07178 96 PRO B CA 1
ATOM 3780 C C . PRO B 1 96 ? 39.82157 8.21063 -4.40206 1.000 42.26868 96 PRO B C 1
ATOM 3781 O O . PRO B 1 96 ? 39.49117 9.37142 -4.15666 1.000 45.86917 96 PRO B O 1
ATOM 3792 N N . ASP B 1 97 ? 40.67858 7.52815 -3.64539 1.000 38.99656 97 ASP B N 1
ATOM 3793 C CA . ASP B 1 97 ? 41.23382 8.13824 -2.44783 1.000 38.86093 97 ASP B CA 1
ATOM 3794 C C . ASP B 1 97 ? 42.00262 9.41192 -2.77090 1.000 41.15779 97 ASP B C 1
ATOM 3795 O O . ASP B 1 97 ? 42.17335 10.24881 -1.88666 1.000 44.97583 97 ASP B O 1
ATOM 3804 N N . THR B 1 98 ? 42.46376 9.56600 -4.01362 1.000 39.72530 98 THR B N 1
ATOM 3805 C CA . THR B 1 98 ? 43.27503 10.70460 -4.41379 1.000 38.62598 98 THR B CA 1
ATOM 3806 C C . THR B 1 98 ? 42.45698 11.95958 -4.68784 1.000 44.49113 98 THR B C 1
ATOM 3807 O O . THR B 1 98 ? 43.02104 13.06739 -4.72139 1.000 38.21894 98 THR B O 1
ATOM 3818 N N . ALA B 1 99 ? 41.15257 11.82214 -4.90947 1.000 44.46617 99 ALA B N 1
ATOM 3819 C CA . ALA B 1 99 ? 40.32672 12.98432 -5.22303 1.000 39.82377 99 ALA B CA 1
ATOM 3820 C C . ALA B 1 99 ? 40.26034 13.94277 -4.03315 1.000 35.85746 99 ALA B C 1
ATOM 3821 O O . ALA B 1 99 ? 40.43609 13.55963 -2.87422 1.000 38.00257 99 ALA B O 1
ATOM 3828 N N . LYS B 1 100 ? 39.99852 15.20608 -4.33562 1.000 33.75932 100 LYS B N 1
ATOM 3829 C CA . LYS B 1 100 ? 39.80793 16.19607 -3.29312 1.000 31.49257 100 LYS B CA 1
ATOM 3830 C C . LYS B 1 100 ? 38.55414 15.89547 -2.47349 1.000 33.11037 100 LYS B C 1
ATOM 3831 O O . LYS B 1 100 ? 37.49163 15.57538 -3.00990 1.000 35.34163 100 LYS B O 1
ATOM 3850 N N . VAL B 1 101 ? 38.68666 16.03039 -1.15377 1.000 36.34174 101 VAL B N 1
ATOM 3851 C CA . VAL B 1 101 ? 37.57517 15.75700 -0.24212 1.000 36.07591 101 VAL B CA 1
ATOM 3852 C C . VAL B 1 101 ? 36.30701 16.46516 -0.70802 1.000 38.50090 101 VAL B C 1
ATOM 3853 O O . VAL B 1 101 ? 35.21817 15.86555 -0.75804 1.000 34.09785 101 VAL B O 1
ATOM 3866 N N . LYS B 1 102 ? 36.41908 17.76443 -1.04612 1.000 35.92176 102 LYS B N 1
ATOM 3867 C CA . LYS B 1 102 ? 35.22327 18.51904 -1.41356 1.000 36.80604 102 LYS B CA 1
ATOM 3868 C C . LYS B 1 102 ? 34.44618 17.84764 -2.53921 1.000 34.06321 102 LYS B C 1
ATOM 3869 O O . LYS B 1 102 ? 33.20876 17.78923 -2.50434 1.000 31.69575 102 LYS B O 1
ATOM 3888 N N . LYS B 1 103 ? 35.15330 17.35091 -3.55890 1.000 36.18363 103 LYS B N 1
ATOM 3889 C CA . LYS B 1 103 ? 34.48306 16.66455 -4.65613 1.000 31.66744 103 LYS B CA 1
ATOM 3890 C C . LYS B 1 103 ? 33.85963 15.36078 -4.18739 1.000 34.79683 103 LYS B C 1
ATOM 3891 O O . LYS B 1 103 ? 32.70407 15.07821 -4.52522 1.000 28.07377 103 LYS B O 1
ATOM 3910 N N . LYS B 1 104 ? 34.60525 14.55418 -3.40495 1.000 37.90589 104 LYS B N 1
ATOM 3911 C CA . LYS B 1 104 ? 34.05174 13.29147 -2.92361 1.000 34.23987 104 LYS B CA 1
ATOM 3912 C C . LYS B 1 104 ? 32.79378 13.53264 -2.10488 1.000 32.58826 104 LYS B C 1
ATOM 3913 O O . LYS B 1 104 ? 31.84706 12.75423 -2.18141 1.000 28.23608 104 LYS B O 1
ATOM 3932 N N . MET B 1 105 ? 32.76667 14.60112 -1.30751 1.000 34.57790 105 MET B N 1
ATOM 3933 C CA . MET B 1 105 ? 31.55581 14.91291 -0.55932 1.000 32.59596 105 MET B CA 1
ATOM 3934 C C . MET B 1 105 ? 30.38770 15.19193 -1.50127 1.000 30.76429 105 MET B C 1
ATOM 3935 O O . MET B 1 105 ? 29.25772 14.73447 -1.26212 1.000 30.80719 105 MET B O 1
ATOM 3949 N N . LEU B 1 106 ? 30.64844 15.89867 -2.60502 1.000 32.23383 106 LEU B N 1
ATOM 3950 C CA . LEU B 1 106 ? 29.58683 16.18669 -3.55209 1.000 28.48464 106 LEU B CA 1
ATOM 3951 C C . LEU B 1 106 ? 29.06891 14.91007 -4.21619 1.000 27.82630 106 LEU B C 1
ATOM 3952 O O . LEU B 1 106 ? 27.85298 14.69473 -4.31256 1.000 27.31960 106 LEU B O 1
ATOM 3968 N N . TYR B 1 107 ? 29.97781 14.05825 -4.71308 1.000 29.36340 107 TYR B N 1
ATOM 3969 C CA . TYR B 1 107 ? 29.52049 12.83240 -5.37355 1.000 30.76832 107 TYR B CA 1
ATOM 3970 C C . TYR B 1 107 ? 28.83873 11.90562 -4.39830 1.000 25.89809 107 TYR B C 1
ATOM 3971 O O . TYR B 1 107 ? 27.81185 11.31861 -4.72805 1.000 26.12031 107 TYR B O 1
ATOM 3989 N N . SER B 1 108 ? 29.37680 11.78661 -3.18897 1.000 29.27111 108 SER B N 1
ATOM 3990 C CA . SER B 1 108 ? 28.75249 10.95674 -2.16153 1.000 33.85008 108 SER B CA 1
ATOM 3991 C C . SER B 1 108 ? 27.34590 11.45030 -1.82759 1.000 31.33621 108 SER B C 1
ATOM 3992 O O . SER B 1 108 ? 26.38941 10.66029 -1.76258 1.000 27.46449 108 SER B O 1
ATOM 4000 N N . SER B 1 109 ? 27.20750 12.76137 -1.59194 1.000 31.10037 109 SER B N 1
ATOM 4001 C CA . SER B 1 109 ? 25.92997 13.33730 -1.18868 1.000 28.92647 109 SER B CA 1
ATOM 4002 C C . SER B 1 109 ? 24.90278 13.26539 -2.30549 1.000 28.99022 109 SER B C 1
ATOM 4003 O O . SER B 1 109 ? 23.70816 13.05361 -2.04410 1.000 33.77212 109 SER B O 1
ATOM 4011 N N . SER B 1 110 ? 25.33771 13.41868 -3.55641 1.000 29.17929 110 SER B N 1
ATOM 4012 C CA . SER B 1 110 ? 24.42048 13.42673 -4.68801 1.000 25.90121 110 SER B CA 1
ATOM 4013 C C . SER B 1 110 ? 24.11617 12.02870 -5.23169 1.000 23.95089 110 SER B C 1
ATOM 4014 O O . SER B 1 110 ? 23.43124 11.91965 -6.24617 1.000 23.61791 110 SER B O 1
ATOM 4022 N N . PHE B 1 111 ? 24.68151 10.96551 -4.64618 1.000 28.80811 111 PHE B N 1
ATOM 4023 C CA . PHE B 1 111 ? 24.47136 9.61450 -5.19231 1.000 24.63657 111 PHE B CA 1
ATOM 4024 C C . PHE B 1 111 ? 23.02316 9.16020 -5.05672 1.000 27.06834 111 PHE B C 1
ATOM 4025 O O . PHE B 1 111 ? 22.48422 8.54478 -5.97473 1.000 24.99338 111 PHE B O 1
ATOM 4042 N N . ASP B 1 112 ? 22.35295 9.52142 -3.96299 1.000 29.85631 112 ASP B N 1
ATOM 4043 C CA . ASP B 1 112 ? 20.95961 9.12443 -3.76276 1.000 31.16597 112 ASP B CA 1
ATOM 4044 C C . ASP B 1 112 ? 20.03806 9.64678 -4.86130 1.000 26.64378 112 ASP B C 1
ATOM 4045 O O . ASP B 1 112 ? 19.07933 8.98672 -5.23683 1.000 29.28554 112 ASP B O 1
ATOM 4054 N N . ALA B 1 113 ? 20.29385 10.81888 -5.38775 1.000 25.51187 113 ALA B N 1
ATOM 4055 C CA . ALA B 1 113 ? 19.42412 11.33533 -6.43636 1.000 27.66762 113 ALA B CA 1
ATOM 4056 C C . ALA B 1 113 ? 19.49756 10.49135 -7.69705 1.000 25.09669 113 ALA B C 1
ATOM 4057 O O . ALA B 1 113 ? 18.48673 10.28058 -8.37431 1.000 28.00686 113 ALA B O 1
ATOM 4064 N N . LEU B 1 114 ? 20.68165 10.02594 -8.04753 1.000 23.76618 114 LEU B N 1
ATOM 4065 C CA . LEU B 1 114 ? 20.82491 9.18836 -9.23668 1.000 26.24111 114 LEU B CA 1
ATOM 4066 C C . LEU B 1 114 ? 20.16726 7.81689 -9.03723 1.000 23.79077 114 LEU B C 1
ATOM 4067 O O . LEU B 1 114 ? 19.63091 7.23710 -9.98442 1.000 22.26493 114 LEU B O 1
ATOM 4083 N N . LYS B 1 115 ? 20.17674 7.31523 -7.81100 1.000 23.60001 115 LYS B N 1
ATOM 4084 C CA . LYS B 1 115 ? 19.57370 6.02125 -7.53378 1.000 27.60398 115 LYS B CA 1
ATOM 4085 C C . LYS B 1 115 ? 18.05576 6.09472 -7.58991 1.000 29.28681 115 LYS B C 1
ATOM 4086 O O . LYS B 1 115 ? 17.40905 5.14121 -8.03874 1.000 29.59852 115 LYS B O 1
ATOM 4105 N N . LYS B 1 116 ? 17.46905 7.19844 -7.11584 1.000 26.79629 116 LYS B N 1
ATOM 4106 C CA . LYS B 1 116 ? 16.03176 7.36742 -7.19458 1.000 25.85203 116 LYS B CA 1
ATOM 4107 C C . LYS B 1 116 ? 15.57434 7.49570 -8.62984 1.000 25.62219 116 LYS B C 1
ATOM 4108 O O . LYS B 1 116 ? 14.46498 7.09969 -8.94106 1.000 26.74138 116 LYS B O 1
ATOM 4127 N N . SER B 1 117 ? 16.41542 8.01214 -9.52049 1.000 25.12631 117 SER B N 1
ATOM 4128 C CA . SER B 1 117 ? 16.01170 8.20433 -10.90809 1.000 24.73992 117 SER B CA 1
ATOM 4129 C C . SER B 1 117 ? 16.09023 6.93824 -11.73120 1.000 26.34661 117 SER B C 1
ATOM 4130 O O . SER B 1 117 ? 15.30561 6.77839 -12.68159 1.000 25.59403 117 SER B O 1
ATOM 4138 N N . LEU B 1 118 ? 17.04746 6.05424 -11.41806 1.000 27.29871 118 LEU B N 1
ATOM 4139 C CA . LEU B 1 118 ? 17.22133 4.80438 -12.17113 1.000 28.19267 118 LEU B CA 1
ATOM 4140 C C . LEU B 1 118 ? 16.51449 3.65464 -11.43954 1.000 24.76766 118 LEU B C 1
ATOM 4141 O O . LEU B 1 118 ? 17.13034 2.70998 -10.87666 1.000 22.08228 118 LEU B O 1
ATOM 4157 N N . VAL B 1 119 ? 15.17667 3.75273 -11.45576 1.000 25.13936 119 VAL B N 1
ATOM 4158 C CA . VAL B 1 119 ? 14.34964 2.78099 -10.74615 1.000 25.17289 119 VAL B CA 1
ATOM 4159 C C . VAL B 1 119 ? 14.59188 1.40605 -11.33582 1.000 24.49394 119 VAL B C 1
ATOM 4160 O O . VAL B 1 119 ? 14.55771 1.22005 -12.55615 1.000 25.36738 119 VAL B O 1
ATOM 4173 N N . GLY B 1 120 ? 14.90519 0.44309 -10.47138 1.000 27.50083 120 GLY B N 1
ATOM 4174 C CA . GLY B 1 120 ? 14.99461 -0.96752 -10.84989 1.000 30.70909 120 GLY B CA 1
ATOM 4175 C C . GLY B 1 120 ? 16.36305 -1.58091 -10.59924 1.000 33.19875 120 GLY B C 1
ATOM 4176 O O . GLY B 1 120 ? 16.48332 -2.81598 -10.44436 1.000 29.29860 120 GLY B O 1
ATOM 4180 N N . VAL B 1 121 ? 17.41250 -0.75178 -10.57292 1.000 30.23430 121 VAL B N 1
ATOM 4181 C CA . VAL B 1 121 ? 18.73785 -1.28404 -10.27802 1.000 28.15279 121 VAL B CA 1
ATOM 4182 C C . VAL B 1 121 ? 18.72213 -1.87186 -8.86832 1.000 30.87611 121 VAL B C 1
ATOM 4183 O O . VAL B 1 121 ? 18.20542 -1.25650 -7.92921 1.000 34.65535 121 VAL B O 1
ATOM 4196 N N . GLN B 1 122 ? 19.24248 -3.09040 -8.71404 1.000 31.86911 122 GLN B N 1
ATOM 4197 C CA . GLN B 1 122 ? 19.17995 -3.77083 -7.43442 1.000 30.35624 122 GLN B CA 1
ATOM 4198 C C . GLN B 1 122 ? 20.54740 -3.97370 -6.79329 1.000 31.81585 122 GLN B C 1
ATOM 4199 O O . GLN B 1 122 ? 20.61756 -4.52522 -5.69666 1.000 38.84752 122 GLN B O 1
ATOM 4213 N N . LYS B 1 123 ? 21.63410 -3.53203 -7.42565 1.000 28.98905 123 LYS B N 1
ATOM 4214 C CA . LYS B 1 123 ? 22.97675 -3.75898 -6.91911 1.000 31.36102 123 LYS B CA 1
ATOM 4215 C C . LYS B 1 123 ? 23.75063 -2.47452 -7.07672 1.000 26.64268 123 LYS B C 1
ATOM 4216 O O . LYS B 1 123 ? 23.85832 -1.97146 -8.19045 1.000 23.58015 123 LYS B O 1
ATOM 4235 N N . TYR B 1 124 ? 24.25816 -1.97632 -5.97598 1.000 27.32436 124 TYR B N 1
ATOM 4236 C CA . TYR B 1 124 ? 25.02758 -0.73612 -5.91866 1.000 29.42604 124 TYR B CA 1
ATOM 4237 C C . TYR B 1 124 ? 26.41820 -0.98685 -5.35124 1.000 29.16672 124 TYR B C 1
ATOM 4238 O O . TYR B 1 124 ? 26.58092 -1.79966 -4.43871 1.000 31.37340 124 TYR B O 1
ATOM 4256 N N . ILE B 1 125 ? 27.42966 -0.28026 -5.87797 1.000 26.38114 125 ILE B N 1
ATOM 4257 C CA . ILE B 1 125 ? 28.81442 -0.47394 -5.45641 1.000 28.56643 125 ILE B CA 1
ATOM 4258 C C . ILE B 1 125 ? 29.42802 0.90088 -5.27464 1.000 25.50220 125 ILE B C 1
ATOM 4259 O O . ILE B 1 125 ? 29.25314 1.75197 -6.13817 1.000 27.78230 125 ILE B O 1
ATOM 4275 N N . GLN B 1 126 ? 30.14444 1.11394 -4.18414 1.000 26.31797 126 GLN B N 1
ATOM 4276 C CA . GLN B 1 126 ? 30.91372 2.35013 -3.93669 1.000 26.95846 126 GLN B CA 1
ATOM 4277 C C . GLN B 1 126 ? 32.40736 1.99745 -3.93883 1.000 30.59264 126 GLN B C 1
ATOM 4278 O O . GLN B 1 126 ? 32.91511 1.32919 -3.01453 1.000 30.70547 126 GLN B O 1
ATOM 4292 N N . ALA B 1 127 ? 33.09842 2.41348 -5.00009 1.000 26.56241 127 ALA B N 1
ATOM 4293 C CA . ALA B 1 127 ? 34.49732 2.08704 -5.20060 1.000 33.01220 127 ALA B CA 1
ATOM 4294 C C . ALA B 1 127 ? 35.38525 3.23797 -4.77375 1.000 33.31863 127 ALA B C 1
ATOM 4295 O O . ALA B 1 127 ? 35.08703 4.40896 -5.07598 1.000 32.92599 127 ALA B O 1
ATOM 4302 N N . THR B 1 128 ? 36.48430 2.88517 -4.07390 1.000 30.34151 128 THR B N 1
ATOM 4303 C CA . THR B 1 128 ? 37.55842 3.81382 -3.76244 1.000 34.59272 128 THR B CA 1
ATOM 4304 C C . THR B 1 128 ? 38.90888 3.41123 -4.33563 1.000 37.17511 128 THR B C 1
ATOM 4305 O O . THR B 1 128 ? 39.85474 4.19578 -4.24672 1.000 37.30772 128 THR B O 1
ATOM 4316 N N . ASP B 1 129 ? 39.03317 2.21922 -4.90079 1.000 39.36637 129 ASP B N 1
ATOM 4317 C CA . ASP B 1 129 ? 40.25848 1.77203 -5.54332 1.000 34.88648 129 ASP B CA 1
ATOM 4318 C C . ASP B 1 129 ? 39.89293 0.68509 -6.55251 1.000 42.53600 129 ASP B C 1
ATOM 4319 O O . ASP B 1 129 ? 38.79585 0.12308 -6.51228 1.000 38.09481 129 ASP B O 1
ATOM 4328 N N . LEU B 1 130 ? 40.85224 0.35014 -7.42942 1.000 41.75650 130 LEU B N 1
ATOM 4329 C CA . LEU B 1 130 ? 40.57361 -0.61981 -8.47597 1.000 40.91695 130 LEU B CA 1
ATOM 4330 C C . LEU B 1 130 ? 40.31293 -2.00783 -7.90656 1.000 42.93800 130 LEU B C 1
ATOM 4331 O O . LEU B 1 130 ? 39.69686 -2.84090 -8.58138 1.000 45.41064 130 LEU B O 1
ATOM 4347 N N . SER B 1 131 ? 40.74138 -2.27150 -6.67416 1.000 41.53482 131 SER B N 1
ATOM 4348 C CA . SER B 1 131 ? 40.42296 -3.55073 -6.06825 1.000 40.91874 131 SER B CA 1
ATOM 4349 C C . SER B 1 131 ? 38.92625 -3.71057 -5.90873 1.000 35.44161 131 SER B C 1
ATOM 4350 O O . SER B 1 131 ? 38.40506 -4.78522 -6.12685 1.000 35.29378 131 SER B O 1
ATOM 4358 N N . GLU B 1 132 ? 38.20495 -2.63808 -5.59933 1.000 38.31549 132 GLU B N 1
ATOM 4359 C CA . GLU B 1 132 ? 36.75910 -2.71698 -5.40341 1.000 35.04843 132 GLU B CA 1
ATOM 4360 C C . GLU B 1 132 ? 35.97231 -2.55117 -6.68575 1.000 30.90198 132 GLU B C 1
ATOM 4361 O O . GLU B 1 132 ? 34.76301 -2.76887 -6.67069 1.000 32.63249 132 GLU B O 1
ATOM 4373 N N . ALA B 1 133 ? 36.63218 -2.21343 -7.78925 1.000 32.10183 133 ALA B N 1
ATOM 4374 C CA . ALA B 1 133 ? 35.99527 -2.06470 -9.08789 1.000 31.58106 133 ALA B CA 1
ATOM 4375 C C . ALA B 1 133 ? 36.49595 -3.09422 -10.09834 1.000 35.29015 133 ALA B C 1
ATOM 4376 O O . ALA B 1 133 ? 36.09077 -3.03068 -11.27561 1.000 33.58478 133 ALA B O 1
ATOM 4383 N N . SER B 1 134 ? 37.29366 -4.08372 -9.66783 1.000 31.66895 134 SER B N 1
ATOM 4384 C CA . SER B 1 134 ? 37.81759 -5.03485 -10.61961 1.000 31.95010 134 SER B CA 1
ATOM 4385 C C . SER B 1 134 ? 36.69387 -5.95377 -11.09783 1.000 35.60895 134 SER B C 1
ATOM 4386 O O . SER B 1 134 ? 35.67954 -6.12638 -10.42190 1.000 33.29472 134 SER B O 1
ATOM 4394 N N . ARG B 1 135 ? 36.87484 -6.52872 -12.29510 1.000 44.00719 135 ARG B N 1
ATOM 4395 C CA . ARG B 1 135 ? 35.89036 -7.47465 -12.80688 1.000 41.52513 135 ARG B CA 1
ATOM 4396 C C . ARG B 1 135 ? 35.67008 -8.60014 -11.81565 1.000 46.22737 135 ARG B C 1
ATOM 4397 O O . ARG B 1 135 ? 34.53617 -9.05718 -11.63854 1.000 49.26037 135 ARG B O 1
ATOM 4418 N N . GLU B 1 136 ? 36.73606 -9.05153 -11.14180 1.000 44.29560 136 GLU B N 1
ATOM 4419 C CA . GLU B 1 136 ? 36.58016 -10.13664 -10.16950 1.000 46.28091 136 GLU B CA 1
ATOM 4420 C C . GLU B 1 136 ? 35.79481 -9.67651 -8.94493 1.000 39.33038 136 GLU B C 1
ATOM 4421 O O . GLU B 1 136 ? 34.92531 -10.39508 -8.43972 1.000 33.09189 136 GLU B O 1
ATOM 4433 N N . ALA B 1 137 ? 36.07497 -8.46999 -8.46591 1.000 38.41304 137 ALA B N 1
ATOM 4434 C CA . ALA B 1 137 ? 35.33465 -7.93676 -7.32674 1.000 35.00946 137 ALA B CA 1
ATOM 4435 C C . ALA B 1 137 ? 33.84680 -7.78524 -7.65143 1.000 33.29559 137 ALA B C 1
ATOM 4436 O O . ALA B 1 137 ? 32.98898 -8.03918 -6.80267 1.000 37.14247 137 ALA B O 1
ATOM 4443 N N . VAL B 1 138 ? 33.52480 -7.32073 -8.85735 1.000 31.16086 138 VAL B N 1
ATOM 4444 C CA . VAL B 1 138 ? 32.13332 -7.09817 -9.22215 1.000 35.01313 138 VAL B CA 1
ATOM 4445 C C . VAL B 1 138 ? 31.41021 -8.43011 -9.32479 1.000 35.34186 138 VAL B C 1
ATOM 4446 O O . VAL B 1 138 ? 30.28195 -8.57003 -8.85486 1.000 29.70988 138 VAL B O 1
ATOM 4459 N N . GLU B 1 139 ? 32.04920 -9.42053 -9.94799 1.000 35.63692 139 GLU B N 1
ATOM 4460 C CA . GLU B 1 139 ? 31.43817 -10.73282 -10.07029 1.000 36.82581 139 GLU B CA 1
ATOM 4461 C C . GLU B 1 139 ? 31.23277 -11.37983 -8.70678 1.000 41.13977 139 GLU B C 1
ATOM 4462 O O . GLU B 1 139 ? 30.21463 -12.05096 -8.47759 1.000 41.01690 139 GLU B O 1
ATOM 4474 N N . GLU B 1 140 ? 32.19459 -11.20010 -7.79666 1.000 39.17291 140 GLU B N 1
ATOM 4475 C CA . GLU B 1 140 ? 32.06862 -11.74266 -6.44819 1.000 42.27722 140 GLU B CA 1
ATOM 4476 C C . GLU B 1 140 ? 30.81358 -11.23962 -5.74013 1.000 47.96198 140 GLU B C 1
ATOM 4477 O O . GLU B 1 140 ? 30.21431 -11.97205 -4.94517 1.000 46.86570 140 GLU B O 1
ATOM 4489 N N . LYS B 1 141 ? 30.38602 -10.01849 -6.02639 1.000 51.08647 141 LYS B N 1
ATOM 4490 C CA . LYS B 1 141 ? 29.20887 -9.47647 -5.36542 1.000 56.25454 141 LYS B CA 1
ATOM 4491 C C . LYS B 1 141 ? 27.92256 -10.01749 -5.97690 1.000 55.86841 141 LYS B C 1
ATOM 4492 O O . LYS B 1 141 ? 26.96670 -10.30535 -5.25081 1.000 63.27122 141 LYS B O 1
ATOM 4511 N N . LEU B 1 142 ? 27.87204 -10.15562 -7.30282 1.000 38.90159 142 LEU B N 1
ATOM 4512 C CA . LEU B 1 142 ? 26.63559 -10.49342 -7.99948 1.000 43.76273 142 LEU B CA 1
ATOM 4513 C C . LEU B 1 142 ? 26.22876 -11.94343 -7.76212 1.000 43.52043 142 LEU B C 1
ATOM 4514 O O . LEU B 1 142 ? 25.69492 -12.61004 -8.64786 1.000 51.03269 142 LEU B O 1
ATOM 4530 N N . ARG B 1 143 ? 26.50177 -12.45623 -6.58454 1.000 42.16837 143 ARG B N 1
ATOM 4531 C CA . ARG B 1 143 ? 26.17076 -13.84270 -6.26175 1.000 49.11307 143 ARG B CA 1
ATOM 4532 C C . ARG B 1 143 ? 25.13640 -13.88093 -5.13391 1.000 48.17296 143 ARG B C 1
ATOM 4533 O O . ARG B 1 143 ? 25.51367 -13.95404 -3.94151 1.000 51.06006 143 ARG B O 1
#

Solvent-accessible surface area: 15514 Å² total; per-residue (Å²): 130,18,79,29,15,109,87,0,84,74,6,1,57,58,0,91,156,76,132,125,28,18,7,0,0,0,53,13,128,112,108,155,56,0,23,36,82,25,77,5,99,52,131,23,127,8,52,40,0,28,10,6,2,23,84,35,24,94,44,50,0,22,0,0,0,6,13,10,77,7,95,63,94,68,172,87,58,111,99,56,58,121,70,65,57,18,0,0,0,9,15,17,16,109,99,6,148,95,132,63,45,126,52,3,66,91,7,4,77,38,0,52,158,10,1,114,42,8,148,50,73,19,130,2,65,62,68,82,74,0,36,109,136,29,0,62,136,82,0,160,115,27,82,29,19,104,86,0,72,30,5,1,28,51,0,96,53,12,124,75,34,16,7,0,0,0,49,15,116,108,117,141,56,0,20,34,80,28,86,6,95,51,126,20,132,6,100,44,0,28,117,29,2,69,136,37,25,99,45,54,0,25,0,0,0,1,11,0,50,8,99,60,97,68,173,88,65,118,120,58,58,118,69,64,62,22,0,0,0,9,13,18,13,105,99,7,150,94,149,58,57,131,53,6,79,89,9,5,77,31,0,52,152,17,1,100,41,8,139,63,81,22,125,2,59,63,88,85,76,0,36,90,146,34,0,56,143,119,3,155

Secondary structure (DSSP, 8-state):
--EE-HHHHHHHHHHHTT--EEEEEEEEETTTEEEEEEEEETT--HHHHHHHHTTT-TT--EEEEEEEEEEE--TT-S--EEEEEEEEEEE--TTS-HHHHHHHHHTHHHHHHHSTT---EEEESSGGGGSHHHHHHHT-/--EE-HHHHHHHHHHHTT--EEEEEEEEETTTEEEEEEEEETT--HHHHHHHHTTT-TT--EEEEEEEEEEE--TT-S--EEEEEEEEEEE--TTS-HHHHHHHHHTHHHHHHHSTT---EEEESSHHHHSHHHHHHH--

Foldseek 3Di:
DAAEDCQLLVLLCCCVPVVQFFKWKWFGDPLHYIDTDDTHGNPDDVVVVVCVQCVVDLQGKIKMKGFDKDWDDDPPDDDIDIDTAIEIEIEAEPSHDPVRVVSSVVCVVNSVVSHPPHDYYFYDHDVVCVDPVNVVVRVD/DAEEDVVLLVLLCCCVPVVAFFKWKWFGPPLHYIDTDDTHGSPDDVVVVVCVQCVVDLQGKIKMKGFDKDWADDPPDDDIGIDTAIEIEIENAPSYDPVRVVSCVVCVVNSDVSHPDHDHYFYDHDVVCVPSVNVVVVVD

Radius of gyration: 22.53 Å; Cα contacts (8 Å, |Δi|>4): 493; chains: 2; bounding box: 57×65×43 Å

Sequence (280 aa):
GVTVSDVCKTTYEEIKKDKKHRYVIFYIRDEKKQIDVEVIGDRNAEYDSFLEDIQKGGPGECRYGLFDFEYMHQCQGTSESSKKQKLFLMSWCPDTAKVKKKMLYSSSFDALKKSLVGVQKYIQATDLSEASREAVEEKLRGVTVSDVCKTTYEEIKKDKKHRYVIFYIRDEKQIDVEVIGDRNAEYDSFLEDIQKGGPGECRYGLFDFEYMHQCQGTSESSKKQKLFLMSWCPDTAKVKKKMLYSSSFDALKKSLVGVQKYIQATDLSEASREAVEEKLR